Protein AF-A0A0G0WDT0-F1 (afdb_monomer)

Radius of gyration: 44.63 Å; Cα contacts (8 Å, |Δi|>4): 151; chains: 1; bounding box: 75×67×113 Å

Nearest PDB structures (foldseek):
  2muy-assembly1_A  TM=7.601E-01  e=9.357E-05  Escherichia coli
  7vhp-assembly1_t  TM=7.859E-01  e=3.877E-04  Escherichia coli
  7wi3-assembly1_U  TM=6.168E-01  e=5.713E-04  Escherichia coli K-12
  9cz2-assembly1_I  TM=6.913E-01  e=1.606E-03  Escherichia coli BL21
  7wi3-assembly1_r  TM=6.102E-01  e=4.235E-03  Escherichia coli K-12

Mean predicted aligned error: 20.45 Å

Solvent-accessible surface area (backbone atoms only — not comparable to full-atom values): 16622 Å² total; per-residue (Å²): 136,86,90,81,85,83,83,77,83,83,76,82,85,75,76,81,73,79,76,76,71,76,59,58,67,60,56,50,52,50,52,51,51,51,50,51,49,54,51,52,51,48,52,66,61,60,73,68,63,78,86,60,55,76,46,59,54,72,59,50,26,49,40,36,57,72,60,48,36,47,34,39,39,36,35,76,50,42,32,43,36,32,31,73,85,71,49,64,38,32,32,56,59,65,87,94,59,55,66,70,57,56,33,42,75,68,67,35,50,75,70,40,54,71,68,31,48,76,45,81,45,78,73,72,45,73,65,56,53,46,71,67,44,43,74,67,47,51,59,54,53,48,51,53,51,48,52,52,53,46,56,67,58,36,77,79,54,54,70,57,72,69,41,75,82,56,84,84,75,81,83,78,60,92,81,47,76,89,79,67,73,54,82,84,36,43,83,75,64,67,67,64,51,55,59,50,46,55,55,50,50,40,73,74,44,49,65,71,43,48,77,74,66,53,79,84,80,93,76,83,88,81,84,67,61,96,84,56,61,80,59,77,61,62,54,75,85,77,75,82,84,72,94,73,89,79,84,84,84,85,81,83,89,82,89,85,87,83,136

Foldseek 3Di:
DDDDDDDDDDDDDDDDPDPPPPPVVVVVVVLVVVVVVVVVVVVVVVVPDPPAAEDELLVVLVCLLVLQWAEWEAAQQKIWTQGPVRRTHIYGDDHPDDSVVSSVVSPRDPVSVVNYHYHYDYNDDPVVVCVVCVVVVVVVVSVVVVVVVVVVVCVVPVVPVVCPPPPPDDDDDPPPPVPDDDPVQAPDDPPVVVVVVVLVVCVVPVPVQVVVVDDNDPDDDDDDDVVPDPPRDGHPPDDDDDDDDDDDDDDDDDDDDDD

Secondary structure (DSSP, 8-state):
-----------------------HHHHHHHHHHHHHHHHHHHHHHHTT---PPB--HHHHHHHHHTT-EEEEEEETTEEEEEETTS-EEEEEPPTT--HHHHHHHTT--HHHHHHSEEEEE-S--HHHHHHHHHHHHHHHHHHHHHHHHHHHHHTTTHHHHHGGGS-------TT-GGG---TTS--S-HHHHHHHHHHHHHHH-HHHHHTTTPPPP-------STTS-SS-PPPPPPPSS------------------

Structure (mmCIF, N/CA/C/O backbone):
data_AF-A0A0G0WDT0-F1
#
_entry.id   AF-A0A0G0WDT0-F1
#
loop_
_atom_site.group_PDB
_atom_site.id
_atom_site.type_symbol
_atom_site.label_atom_id
_atom_site.label_alt_id
_atom_site.label_comp_id
_atom_site.label_asym_id
_atom_site.label_entity_id
_atom_site.label_seq_id
_atom_site.pdbx_PDB_ins_code
_atom_site.Cartn_x
_atom_site.Cartn_y
_atom_site.Cartn_z
_atom_site.occupancy
_atom_site.B_iso_or_equiv
_atom_site.auth_seq_id
_atom_site.auth_comp_id
_atom_site.auth_asym_id
_atom_site.auth_atom_id
_atom_site.pdbx_PDB_model_num
ATOM 1 N N . MET A 1 1 ? -17.572 51.283 -56.031 1.00 40.78 1 MET A N 1
ATOM 2 C CA . MET A 1 1 ? -16.536 50.288 -56.390 1.00 40.78 1 MET A CA 1
ATOM 3 C C . MET A 1 1 ? -15.678 50.087 -55.148 1.00 40.78 1 MET A C 1
ATOM 5 O O . MET A 1 1 ? -15.081 51.050 -54.691 1.00 40.78 1 MET A O 1
ATOM 9 N N . ASN A 1 2 ? -15.781 48.925 -54.499 1.00 32.00 2 ASN A N 1
ATOM 10 C CA . ASN A 1 2 ? -15.264 48.694 -53.143 1.00 32.00 2 ASN A CA 1
ATOM 11 C C . ASN A 1 2 ? -13.751 48.421 -53.134 1.00 32.00 2 ASN A C 1
ATOM 13 O O . ASN A 1 2 ? -13.258 47.650 -53.955 1.00 32.00 2 ASN A O 1
ATOM 17 N N . LEU A 1 3 ? -13.048 49.043 -52.181 1.00 45.16 3 LEU A N 1
ATOM 18 C CA . LEU A 1 3 ? -11.637 48.818 -51.874 1.00 45.16 3 LEU A CA 1
ATOM 19 C C . LEU A 1 3 ? -11.443 47.438 -51.229 1.00 45.16 3 LEU A C 1
ATOM 21 O O . LEU A 1 3 ? -12.076 47.136 -50.224 1.00 45.16 3 LEU A O 1
ATOM 25 N N . ASN A 1 4 ? -10.509 46.644 -51.753 1.00 36.38 4 ASN A N 1
ATOM 26 C CA . ASN A 1 4 ? -9.948 45.482 -51.064 1.00 36.38 4 ASN A CA 1
ATOM 27 C C . ASN A 1 4 ? -8.487 45.290 -51.495 1.00 36.38 4 ASN A C 1
ATOM 29 O O . ASN A 1 4 ? -8.195 44.592 -52.462 1.00 36.38 4 ASN A O 1
ATOM 33 N N . PHE A 1 5 ? -7.558 45.903 -50.759 1.00 49.84 5 PHE A N 1
ATOM 34 C CA . PHE A 1 5 ? -6.149 45.507 -50.758 1.00 49.84 5 PHE A CA 1
ATOM 35 C C . PHE A 1 5 ? -5.841 44.852 -49.411 1.00 49.84 5 PHE A C 1
ATOM 37 O O . PHE A 1 5 ? -5.569 45.509 -48.408 1.00 49.84 5 PHE A O 1
ATOM 44 N N . LEU A 1 6 ? -5.924 43.522 -49.395 1.00 50.75 6 LEU A N 1
ATOM 45 C CA . LEU A 1 6 ? -5.514 42.684 -48.276 1.00 50.75 6 LEU A CA 1
ATOM 46 C C . LEU A 1 6 ? -3.984 42.594 -48.230 1.00 50.75 6 LEU A C 1
ATOM 48 O O . LEU A 1 6 ? -3.343 41.829 -48.945 1.00 50.75 6 LEU A O 1
ATOM 52 N N . ASN A 1 7 ? -3.429 43.396 -47.329 1.00 42.91 7 ASN A N 1
ATOM 53 C CA . ASN A 1 7 ? -2.113 43.275 -46.718 1.00 42.91 7 ASN A CA 1
ATOM 54 C C . ASN A 1 7 ? -1.906 41.862 -46.132 1.00 42.91 7 ASN A C 1
ATOM 56 O O . ASN A 1 7 ? -2.449 41.535 -45.077 1.00 42.91 7 ASN A O 1
ATOM 60 N N . LYS A 1 8 ? -1.098 41.025 -46.794 1.00 43.88 8 LYS A N 1
ATOM 61 C CA . LYS A 1 8 ? -0.662 39.721 -46.271 1.00 43.88 8 LYS A CA 1
ATOM 62 C C . LYS A 1 8 ? 0.819 39.787 -45.894 1.00 43.88 8 LYS A C 1
ATOM 64 O O . LYS A 1 8 ? 1.687 39.404 -46.670 1.00 43.88 8 LYS A O 1
ATOM 69 N N . LYS A 1 9 ? 1.107 40.253 -44.674 1.00 43.25 9 LYS A N 1
ATOM 70 C CA . LYS A 1 9 ? 2.404 40.022 -44.020 1.00 43.25 9 LYS A CA 1
ATOM 71 C C . LYS A 1 9 ? 2.545 38.524 -43.733 1.00 43.25 9 LYS A C 1
ATOM 73 O O . LYS A 1 9 ? 1.835 37.980 -42.892 1.00 43.25 9 LYS A O 1
ATOM 78 N N . THR A 1 10 ? 3.468 37.855 -44.413 1.00 47.97 10 THR A N 1
ATOM 79 C CA . THR A 1 10 ? 3.942 36.519 -44.036 1.00 47.97 10 THR A CA 1
ATOM 80 C C . THR A 1 10 ? 4.820 36.642 -42.791 1.00 47.97 10 THR A C 1
ATOM 82 O O . THR A 1 10 ? 5.934 37.158 -42.858 1.00 47.97 10 THR A O 1
ATOM 85 N N . SER A 1 11 ? 4.304 36.216 -41.638 1.00 44.84 11 SER A N 1
ATOM 86 C CA . SER A 1 11 ? 5.077 36.127 -40.395 1.00 44.84 11 SER A CA 1
ATOM 87 C C . SER A 1 11 ? 6.141 35.023 -40.474 1.00 44.84 11 SER A C 1
ATOM 89 O O . SER A 1 11 ? 5.872 33.966 -41.050 1.00 44.84 11 SER A O 1
ATOM 91 N N . PRO A 1 12 ? 7.324 35.213 -39.861 1.00 39.59 12 PRO A N 1
ATOM 92 C CA . PRO A 1 12 ? 8.335 34.175 -39.780 1.00 39.59 12 PRO A 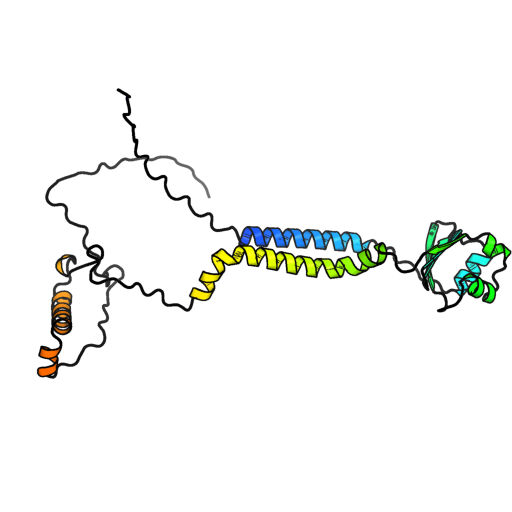CA 1
ATOM 93 C C . PRO A 1 12 ? 7.918 33.104 -38.766 1.00 39.59 12 PRO A C 1
ATOM 95 O O . PRO A 1 12 ? 7.403 33.381 -37.680 1.00 39.59 12 PRO A O 1
ATOM 98 N N . ASN A 1 13 ? 8.150 31.862 -39.174 1.00 40.22 13 ASN A N 1
ATOM 99 C CA . ASN A 1 13 ? 7.954 30.624 -38.436 1.00 40.22 13 ASN A CA 1
ATOM 100 C C . ASN A 1 13 ? 8.691 30.674 -37.082 1.00 40.22 13 ASN A C 1
ATOM 102 O O . ASN A 1 13 ? 9.917 30.575 -37.029 1.00 40.22 13 ASN A O 1
ATOM 106 N N . LYS A 1 14 ? 7.940 30.854 -35.986 1.00 40.41 14 LYS A N 1
ATOM 107 C CA . LYS A 1 14 ? 8.455 30.755 -34.614 1.00 40.41 14 LYS A CA 1
ATOM 108 C C . LYS A 1 14 ? 8.994 29.346 -34.381 1.00 40.41 14 LYS A C 1
ATOM 110 O O . LYS A 1 14 ? 8.281 28.361 -34.569 1.00 40.41 14 LYS A O 1
ATOM 115 N N . GLY A 1 15 ? 10.247 29.292 -33.931 1.00 38.28 15 GLY A N 1
ATOM 116 C CA . GLY A 1 15 ? 10.952 28.082 -33.536 1.00 38.28 15 GLY A CA 1
ATOM 117 C C . GLY A 1 15 ? 10.078 27.135 -32.717 1.00 38.28 15 GLY A C 1
ATOM 118 O O . GLY A 1 15 ? 9.380 27.533 -31.780 1.00 38.28 15 GLY A O 1
ATOM 119 N N . LYS A 1 16 ? 10.124 25.860 -33.110 1.00 40.75 16 LYS A N 1
ATOM 120 C CA . LYS A 1 16 ? 9.541 24.739 -32.379 1.00 40.75 16 LYS A CA 1
ATOM 121 C C . LYS A 1 16 ? 9.985 24.820 -30.918 1.00 40.75 16 LYS A C 1
ATOM 123 O O . LYS A 1 16 ? 11.167 24.673 -30.620 1.00 40.75 16 LYS A O 1
ATOM 128 N N . LYS A 1 17 ? 9.009 25.032 -30.029 1.00 39.12 17 LYS A N 1
ATOM 129 C CA . LYS A 1 17 ? 9.122 24.819 -28.584 1.00 39.12 17 LYS A CA 1
ATOM 130 C C . LYS A 1 17 ? 9.852 23.501 -28.334 1.00 39.12 17 LYS A C 1
ATOM 132 O O . LYS A 1 17 ? 9.407 22.458 -28.821 1.00 39.12 17 LYS A O 1
ATOM 137 N N . GLY A 1 18 ? 10.935 23.561 -27.562 1.00 41.06 18 GLY A N 1
ATOM 138 C CA . GLY A 1 18 ? 11.512 22.382 -26.936 1.00 41.06 18 GLY A CA 1
ATOM 139 C C . GLY A 1 18 ? 10.390 21.619 -26.243 1.00 41.06 18 GLY A C 1
ATOM 140 O O . GLY A 1 18 ? 9.667 22.169 -25.411 1.00 41.06 18 GLY A O 1
ATOM 141 N N . LYS A 1 19 ? 10.181 20.372 -26.666 1.00 44.59 19 LYS A N 1
ATOM 142 C CA . LYS A 1 19 ? 9.362 19.423 -25.924 1.00 44.59 19 LYS A CA 1
ATOM 143 C C . LYS A 1 19 ? 10.014 19.301 -24.552 1.00 44.59 19 LYS A C 1
ATOM 145 O O . LYS A 1 19 ? 11.074 18.691 -24.449 1.00 44.59 19 LYS A O 1
ATOM 150 N N . ASN A 1 20 ? 9.381 19.866 -23.526 1.00 46.81 20 ASN A N 1
ATOM 151 C CA . ASN A 1 20 ? 9.583 19.406 -22.160 1.00 46.81 20 ASN A CA 1
ATOM 152 C C . ASN A 1 20 ? 9.315 17.899 -22.186 1.00 46.81 20 ASN A C 1
ATOM 154 O O . ASN A 1 20 ? 8.164 17.476 -22.318 1.00 46.81 20 ASN A O 1
ATOM 158 N N . GLY A 1 21 ? 10.383 17.098 -22.163 1.00 48.41 21 GLY A N 1
ATOM 159 C CA . GLY A 1 21 ? 10.275 15.682 -21.857 1.00 48.41 21 GLY A CA 1
ATOM 160 C C . GLY A 1 21 ? 9.526 15.600 -20.540 1.00 48.41 21 GLY A C 1
ATOM 161 O O . GLY A 1 21 ? 9.911 16.259 -19.578 1.00 48.41 21 GLY A O 1
ATOM 162 N N . SER A 1 22 ? 8.385 14.915 -20.527 1.00 58.78 22 SER A N 1
ATOM 163 C CA . SER A 1 22 ? 7.579 14.795 -19.318 1.00 58.78 22 SER A CA 1
ATOM 164 C C . SER A 1 22 ? 8.484 14.315 -18.189 1.00 58.78 22 SER A C 1
ATOM 166 O O . SER A 1 22 ? 9.112 13.266 -18.342 1.00 58.78 22 SER A O 1
ATOM 168 N N . ASN A 1 23 ? 8.555 15.089 -17.102 1.00 62.12 23 ASN A N 1
ATOM 169 C CA . ASN A 1 23 ? 9.340 14.822 -15.896 1.00 62.12 23 ASN A CA 1
ATOM 170 C C . ASN A 1 23 ? 8.781 13.596 -15.157 1.00 62.12 23 ASN A C 1
ATOM 172 O O . ASN A 1 23 ? 8.296 13.700 -14.035 1.00 62.12 23 ASN A O 1
ATOM 176 N N . LEU A 1 24 ? 8.794 12.434 -15.811 1.00 62.72 24 LEU A N 1
ATOM 177 C CA . LEU A 1 24 ? 8.231 11.184 -15.321 1.00 62.72 24 LEU A CA 1
ATOM 178 C C . LEU A 1 24 ? 8.884 10.810 -13.985 1.00 62.72 24 LEU A C 1
ATOM 180 O O . LEU A 1 24 ? 8.179 10.446 -13.053 1.00 62.72 24 LEU A O 1
ATOM 184 N N . SER A 1 25 ? 10.200 11.010 -13.852 1.00 66.69 25 SER A N 1
ATOM 185 C CA . SER A 1 25 ? 10.919 10.818 -12.587 1.00 66.69 25 SER A CA 1
ATOM 186 C C . SER A 1 25 ? 10.464 11.785 -11.490 1.00 66.69 25 SER A C 1
ATOM 188 O O . SER A 1 25 ? 10.289 11.362 -10.353 1.00 66.69 25 SER A O 1
ATOM 190 N N . GLY A 1 26 ? 10.201 13.054 -11.821 1.00 74.69 26 GLY A N 1
ATOM 191 C CA . GLY A 1 26 ? 9.688 14.048 -10.871 1.00 74.69 26 GLY A CA 1
ATOM 192 C C . GLY A 1 26 ? 8.271 13.729 -10.387 1.00 74.69 26 GLY A C 1
ATOM 193 O O . GLY A 1 26 ? 7.979 13.840 -9.199 1.00 74.69 26 GLY A O 1
ATOM 194 N N . SER A 1 27 ? 7.399 13.259 -11.283 1.00 74.94 27 SER A N 1
ATOM 195 C CA . SER A 1 27 ? 6.041 12.824 -10.932 1.00 74.94 27 SER A CA 1
ATOM 196 C C . SER A 1 27 ? 6.029 11.522 -10.117 1.00 74.94 27 SER A C 1
ATOM 198 O O . SER A 1 27 ? 5.232 11.386 -9.189 1.00 74.94 27 SER A O 1
ATOM 200 N N . ILE A 1 28 ? 6.932 10.580 -10.411 1.00 82.38 28 ILE A N 1
ATOM 201 C CA . ILE A 1 28 ? 7.087 9.335 -9.639 1.00 82.38 28 ILE A CA 1
ATOM 202 C C . ILE A 1 28 ? 7.633 9.630 -8.237 1.00 82.38 28 ILE A C 1
ATOM 204 O O . ILE A 1 28 ? 7.090 9.138 -7.251 1.00 82.38 28 ILE A O 1
ATOM 208 N N . ALA A 1 29 ? 8.656 10.479 -8.123 1.00 85.25 29 ALA A N 1
ATOM 209 C CA . ALA A 1 29 ? 9.209 10.868 -6.828 1.00 85.25 29 ALA A CA 1
ATOM 210 C C . ALA A 1 29 ? 8.163 11.582 -5.955 1.00 85.25 29 ALA A C 1
ATOM 212 O O . ALA A 1 29 ? 8.022 11.264 -4.777 1.00 85.25 29 ALA A O 1
ATOM 213 N N . GLY A 1 30 ? 7.372 12.488 -6.542 1.00 86.25 30 GLY A N 1
ATOM 214 C CA . GLY A 1 30 ? 6.297 13.177 -5.824 1.00 86.25 30 GLY A CA 1
ATOM 215 C C . GLY A 1 30 ? 5.197 12.233 -5.332 1.00 86.25 30 GLY A C 1
ATOM 216 O O . GLY A 1 30 ? 4.767 12.332 -4.185 1.00 86.25 30 GLY A O 1
ATOM 217 N N . THR A 1 31 ? 4.768 11.279 -6.163 1.00 83.62 31 THR A N 1
ATOM 218 C CA . THR A 1 31 ? 3.735 10.299 -5.774 1.00 83.62 31 THR A CA 1
ATOM 219 C C . THR A 1 31 ? 4.215 9.335 -4.689 1.00 83.62 31 THR A C 1
ATOM 221 O O . THR A 1 31 ? 3.463 9.059 -3.755 1.00 83.62 31 THR A O 1
ATOM 224 N N . MET A 1 32 ? 5.473 8.889 -4.748 1.00 88.81 32 MET A N 1
ATOM 225 C CA . MET A 1 32 ? 6.092 8.087 -3.684 1.00 88.81 32 MET A CA 1
ATOM 226 C C . MET A 1 32 ? 6.187 8.860 -2.365 1.00 88.81 32 MET A C 1
ATOM 228 O O . MET A 1 32 ? 5.870 8.316 -1.310 1.00 88.81 32 MET A O 1
ATOM 232 N N . PHE A 1 33 ? 6.559 10.141 -2.417 1.00 92.56 33 PHE A N 1
ATOM 233 C CA . PHE A 1 33 ? 6.652 10.982 -1.224 1.00 92.56 33 PHE A CA 1
ATOM 234 C C . PHE A 1 33 ? 5.286 11.198 -0.557 1.00 92.56 33 PHE A C 1
ATOM 236 O O . PHE A 1 33 ? 5.166 11.103 0.662 1.00 92.56 33 PHE A O 1
ATOM 243 N N . ILE A 1 34 ? 4.236 11.416 -1.354 1.00 90.19 34 ILE A N 1
ATOM 244 C CA . ILE A 1 34 ? 2.854 11.537 -0.866 1.00 90.19 34 ILE A CA 1
ATOM 245 C C . ILE A 1 34 ? 2.385 10.234 -0.211 1.00 90.19 34 ILE A C 1
ATOM 247 O O . ILE A 1 34 ? 1.803 10.268 0.871 1.00 90.19 34 ILE A O 1
ATOM 251 N N . PHE A 1 35 ? 2.670 9.085 -0.826 1.00 90.12 35 PHE A N 1
ATOM 252 C CA . PHE A 1 35 ? 2.333 7.782 -0.252 1.00 90.12 35 PHE A CA 1
ATOM 253 C C . PHE A 1 35 ? 3.062 7.530 1.076 1.00 90.12 35 PHE A C 1
ATOM 255 O O . PHE A 1 35 ? 2.450 7.075 2.045 1.00 90.12 35 PHE A O 1
ATOM 262 N N . MET A 1 36 ? 4.349 7.886 1.147 1.00 94.38 36 MET A N 1
ATOM 263 C CA . MET A 1 36 ? 5.146 7.795 2.371 1.00 94.38 36 MET A CA 1
ATOM 264 C C . MET A 1 36 ? 4.569 8.677 3.485 1.00 94.38 36 MET A C 1
ATOM 266 O O . MET A 1 36 ? 4.454 8.223 4.619 1.00 94.38 36 MET A O 1
ATOM 270 N N . LEU A 1 37 ? 4.138 9.901 3.159 1.00 94.25 37 LEU A N 1
ATOM 271 C CA . LEU A 1 37 ? 3.489 10.814 4.104 1.00 94.25 37 LEU A CA 1
ATOM 272 C C . LEU A 1 37 ? 2.165 10.258 4.634 1.00 94.25 37 LEU A C 1
ATOM 274 O O . LEU A 1 37 ? 1.943 10.259 5.840 1.00 94.25 37 LEU A O 1
ATOM 278 N N . ILE A 1 38 ? 1.304 9.749 3.749 1.00 89.50 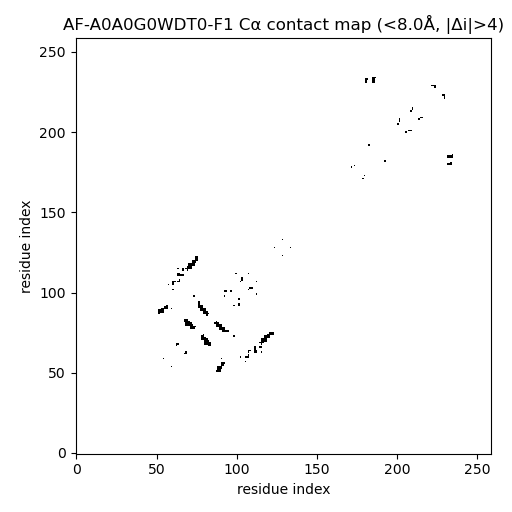38 ILE A N 1
ATOM 279 C CA . ILE A 1 38 ? 0.017 9.155 4.141 1.00 89.50 38 ILE A CA 1
ATOM 280 C C . ILE A 1 38 ? 0.242 7.938 5.043 1.00 89.50 38 ILE A C 1
ATOM 282 O O . ILE A 1 38 ? -0.439 7.789 6.053 1.00 89.50 38 ILE A O 1
ATOM 286 N N . THR A 1 39 ? 1.227 7.099 4.716 1.00 87.75 39 THR A N 1
ATOM 287 C CA . THR A 1 39 ? 1.570 5.914 5.515 1.00 87.75 39 THR A CA 1
ATOM 288 C C . THR A 1 39 ? 2.135 6.304 6.882 1.00 87.75 39 THR A C 1
ATOM 290 O O . THR A 1 39 ? 1.748 5.723 7.890 1.00 87.75 39 THR A O 1
ATOM 293 N N . ALA A 1 40 ? 3.000 7.321 6.944 1.00 90.44 40 ALA A N 1
ATOM 294 C CA . ALA A 1 40 ? 3.540 7.831 8.202 1.00 90.44 40 ALA A CA 1
ATOM 295 C C . ALA A 1 40 ? 2.445 8.433 9.098 1.00 90.44 40 ALA A C 1
ATOM 297 O O . ALA A 1 40 ? 2.425 8.169 10.297 1.00 90.44 40 ALA A O 1
ATOM 298 N N . VAL A 1 41 ? 1.501 9.184 8.519 1.00 89.06 41 VAL A N 1
ATOM 299 C CA . VAL A 1 41 ? 0.331 9.701 9.247 1.00 89.06 41 VAL A CA 1
ATOM 300 C C . VAL A 1 41 ? -0.559 8.554 9.724 1.00 89.06 41 VAL A C 1
ATOM 302 O O . VAL A 1 41 ? -1.011 8.577 10.864 1.00 89.06 41 VAL A O 1
ATOM 305 N N . TYR A 1 42 ? -0.781 7.533 8.894 1.00 85.12 42 TYR A N 1
ATOM 306 C CA . TYR A 1 42 ? -1.554 6.357 9.289 1.00 85.12 42 TYR A CA 1
ATOM 307 C C . TYR A 1 42 ? -0.918 5.635 10.483 1.00 85.12 42 TYR A C 1
ATOM 309 O O . TYR A 1 42 ? -1.616 5.361 11.454 1.00 85.12 42 TYR A O 1
ATOM 317 N N . LEU A 1 43 ? 0.397 5.392 10.454 1.00 85.56 43 LEU A N 1
ATOM 318 C CA . LEU A 1 43 ? 1.122 4.781 11.574 1.00 85.56 43 LEU A CA 1
ATOM 319 C C . LEU A 1 43 ? 1.033 5.646 12.838 1.00 85.56 43 LEU A C 1
ATOM 321 O O . LEU A 1 43 ? 0.686 5.143 13.902 1.00 85.56 43 LEU A O 1
ATOM 325 N N . ALA A 1 44 ? 1.238 6.959 12.703 1.00 85.56 44 ALA A N 1
ATOM 326 C CA . ALA A 1 44 ? 1.148 7.891 13.823 1.00 85.56 44 ALA A CA 1
ATOM 327 C C . ALA A 1 44 ? -0.254 7.937 14.455 1.00 85.56 44 ALA A C 1
ATOM 329 O O . ALA A 1 44 ? -0.379 8.119 15.661 1.00 85.56 44 ALA A O 1
ATOM 330 N N . VAL A 1 45 ? -1.320 7.771 13.668 1.00 80.81 45 VAL A N 1
ATOM 331 C CA . VAL A 1 45 ? -2.699 7.735 14.181 1.00 80.81 45 VAL A CA 1
ATOM 332 C C . VAL A 1 45 ? -3.060 6.349 14.731 1.00 80.81 45 VAL A C 1
ATOM 334 O O . VAL A 1 45 ? -3.776 6.263 15.726 1.00 80.81 45 VAL A O 1
ATOM 337 N N . SER A 1 46 ? -2.554 5.271 14.126 1.00 76.69 46 SER A N 1
ATOM 338 C CA . SER A 1 46 ? -2.894 3.893 14.499 1.00 76.69 46 SER A CA 1
ATOM 339 C C . SER A 1 46 ? -2.278 3.451 15.831 1.00 76.69 46 SER A C 1
ATOM 341 O O . SER A 1 46 ? -2.907 2.671 16.544 1.00 76.69 46 SER A O 1
ATOM 343 N N . ASP A 1 47 ? -1.096 3.954 16.197 1.00 66.06 47 ASP A N 1
ATOM 344 C CA . ASP A 1 47 ? -0.410 3.567 17.444 1.00 66.06 47 ASP A CA 1
ATOM 345 C C . ASP A 1 47 ? -1.033 4.179 18.717 1.00 66.06 47 ASP A C 1
ATOM 347 O O . ASP A 1 47 ? -0.679 3.798 19.830 1.00 66.06 47 ASP A O 1
ATOM 351 N N . ASN A 1 48 ? -1.996 5.097 18.585 1.00 61.59 48 ASN A N 1
ATOM 352 C CA . ASN A 1 48 ? -2.642 5.772 19.719 1.00 61.59 48 ASN A CA 1
ATOM 353 C C . ASN A 1 48 ? -3.897 5.054 20.254 1.00 61.59 48 ASN A C 1
ATOM 355 O O . ASN A 1 48 ? -4.653 5.636 21.035 1.00 61.59 48 ASN A O 1
ATOM 359 N N . ALA A 1 49 ? -4.159 3.805 19.858 1.00 63.16 49 ALA A N 1
ATOM 360 C CA . ALA A 1 49 ? -5.254 3.039 20.446 1.00 63.16 49 ALA A CA 1
ATOM 361 C C . ALA A 1 49 ? -4.879 2.604 21.882 1.00 63.16 49 ALA A C 1
ATOM 363 O O . ALA A 1 49 ? -3.922 1.844 22.047 1.00 63.16 49 ALA A O 1
ATOM 364 N N . PRO A 1 50 ? -5.604 3.040 22.934 1.00 61.16 50 PRO A N 1
ATOM 365 C CA . PRO A 1 50 ? -5.303 2.626 24.298 1.00 61.16 50 PRO A CA 1
ATOM 366 C C . PRO A 1 50 ? -5.440 1.107 24.415 1.00 61.16 50 PRO A C 1
ATOM 368 O O . PRO A 1 50 ? -6.455 0.526 24.013 1.00 61.16 50 PRO A O 1
ATOM 371 N N . VAL A 1 51 ? -4.411 0.466 24.970 1.00 60.47 51 VAL A N 1
ATOM 372 C CA . VAL A 1 51 ? -4.413 -0.969 25.266 1.00 60.47 51 VAL A CA 1
ATOM 373 C C . VAL A 1 51 ? -5.435 -1.207 26.376 1.00 60.47 51 VAL A C 1
ATOM 375 O O . VAL A 1 51 ? -5.150 -1.062 27.561 1.00 60.47 51 VAL A O 1
ATOM 378 N N . MET A 1 52 ? -6.673 -1.491 25.980 1.00 68.75 52 MET A N 1
ATOM 379 C CA . MET A 1 52 ? -7.766 -1.748 26.911 1.00 68.75 52 MET A CA 1
ATOM 380 C C . MET A 1 52 ? -7.578 -3.123 27.547 1.00 68.75 52 MET A C 1
ATOM 382 O O . MET A 1 52 ? -7.599 -4.139 26.854 1.00 68.75 52 MET A O 1
ATOM 386 N N . SER A 1 53 ? -7.415 -3.132 28.868 1.00 74.75 53 SER A N 1
ATOM 387 C CA . SER A 1 53 ? -7.389 -4.341 29.690 1.00 74.75 53 SER A CA 1
ATOM 388 C C . SER A 1 53 ? -8.719 -5.098 29.570 1.00 74.75 53 SER A C 1
ATOM 390 O O . SER A 1 53 ? -9.795 -4.503 29.715 1.00 74.75 53 SER A O 1
ATOM 392 N N . GLU A 1 54 ? -8.637 -6.397 29.270 1.00 83.44 54 GLU A N 1
ATOM 393 C CA . GLU A 1 54 ? -9.786 -7.300 29.221 1.00 83.44 54 GLU A CA 1
ATOM 394 C C . GLU A 1 54 ? -10.003 -7.930 30.601 1.00 83.44 54 GLU A C 1
ATOM 396 O O . GLU A 1 54 ? -9.122 -8.605 31.134 1.00 83.44 54 GLU A O 1
ATOM 401 N N . ILE A 1 55 ? -11.177 -7.695 31.187 1.00 87.69 55 ILE A N 1
ATOM 402 C CA . ILE A 1 55 ? -11.583 -8.264 32.475 1.00 87.69 55 ILE A CA 1
ATOM 403 C C . ILE A 1 55 ? -12.622 -9.375 32.272 1.00 87.69 55 ILE A C 1
ATOM 405 O O . ILE A 1 55 ? -13.515 -9.244 31.424 1.00 87.69 55 ILE A O 1
ATOM 409 N N . PRO A 1 56 ? -12.564 -10.467 33.054 1.00 88.62 56 PRO A N 1
ATOM 410 C CA . PRO A 1 56 ? -13.553 -11.532 32.966 1.00 88.62 56 PRO A CA 1
ATOM 411 C C . PRO A 1 56 ? -14.927 -11.052 33.452 1.00 88.62 56 PRO A C 1
ATOM 413 O O . PRO A 1 56 ? -15.043 -10.209 34.345 1.00 88.62 56 PRO A O 1
ATOM 416 N N . ILE A 1 57 ? -15.987 -11.637 32.890 1.00 86.56 57 ILE A N 1
ATOM 417 C CA . ILE A 1 57 ? -17.381 -11.265 33.180 1.00 86.56 57 ILE A CA 1
ATOM 418 C C . ILE A 1 57 ? -17.739 -11.393 34.673 1.00 86.56 57 ILE A C 1
ATOM 420 O O . ILE A 1 57 ? -18.551 -10.630 35.192 1.00 86.56 57 ILE A O 1
ATOM 424 N N . SER A 1 58 ? -17.089 -12.316 35.386 1.00 86.81 58 SER A N 1
ATOM 425 C CA . SER A 1 58 ? -17.254 -12.518 36.827 1.00 86.81 58 SER A CA 1
ATOM 426 C C . SER A 1 58 ? -16.755 -11.337 37.655 1.00 86.81 58 SER A C 1
ATOM 428 O O . SER A 1 58 ? -17.353 -11.003 38.675 1.00 86.81 58 SER A O 1
ATOM 430 N N . ASP A 1 59 ? -15.665 -10.697 37.232 1.00 87.50 59 ASP A N 1
ATOM 431 C CA . ASP A 1 59 ? -15.115 -9.539 37.938 1.00 87.50 59 ASP A CA 1
ATOM 432 C C . ASP A 1 59 ? -15.890 -8.274 37.585 1.00 87.50 59 ASP A C 1
ATOM 434 O O . ASP A 1 59 ? -16.135 -7.444 38.459 1.00 87.50 59 ASP A O 1
ATOM 438 N N . LEU A 1 60 ? -16.406 -8.190 36.354 1.00 86.25 60 LEU A N 1
ATOM 439 C CA . LEU A 1 60 ? -17.391 -7.173 36.008 1.00 86.25 60 LEU A CA 1
ATOM 440 C C . LEU A 1 60 ? -18.638 -7.281 36.898 1.00 86.25 60 LEU A C 1
ATOM 442 O O . LEU A 1 60 ? -19.085 -6.272 37.436 1.00 86.25 60 LEU A O 1
ATOM 446 N N . ALA A 1 61 ? -19.177 -8.487 37.103 1.00 85.44 61 ALA A N 1
ATOM 447 C CA . ALA A 1 61 ? -20.340 -8.692 37.966 1.00 85.44 61 ALA A CA 1
ATOM 448 C C . ALA A 1 61 ? -20.094 -8.192 39.402 1.00 85.44 61 ALA A C 1
ATOM 450 O O . ALA A 1 61 ? -20.957 -7.526 39.979 1.00 85.44 61 ALA A O 1
ATOM 451 N N . LYS A 1 62 ? -18.890 -8.418 39.947 1.00 87.19 62 LYS A N 1
ATOM 452 C CA . LYS A 1 62 ? -18.486 -7.867 41.251 1.00 87.19 62 LYS A CA 1
ATOM 453 C C . LYS A 1 62 ? -18.451 -6.341 41.222 1.00 87.19 62 LYS A C 1
ATOM 455 O O . LYS A 1 62 ? -19.102 -5.720 42.056 1.00 87.19 62 LYS A O 1
ATOM 460 N N . SER A 1 63 ? -17.773 -5.726 40.254 1.00 84.88 63 SER A N 1
ATOM 461 C CA . SER A 1 63 ? -17.703 -4.260 40.147 1.00 84.88 63 SER A CA 1
ATOM 462 C C . SER A 1 63 ? -19.073 -3.599 39.954 1.00 84.88 63 SER A C 1
ATOM 464 O O . SER A 1 63 ? -19.314 -2.521 40.494 1.00 84.88 63 SER A O 1
ATOM 466 N N . VAL A 1 64 ? -20.000 -4.251 39.244 1.00 86.50 64 VAL A N 1
ATOM 467 C CA . VAL A 1 64 ? -21.391 -3.782 39.113 1.00 86.50 64 VAL A CA 1
ATOM 468 C C . VAL A 1 64 ? -22.123 -3.888 40.449 1.00 86.50 64 VAL A C 1
ATOM 470 O O . VAL A 1 64 ? -22.792 -2.941 40.852 1.00 86.50 64 VAL A O 1
ATOM 473 N N . SER A 1 65 ? -21.959 -4.996 41.181 1.00 83.88 65 SER A N 1
ATOM 474 C CA . SER A 1 65 ? -22.568 -5.159 42.510 1.00 83.88 65 SER A CA 1
ATOM 475 C C . SER A 1 65 ? -22.040 -4.153 43.542 1.00 83.88 65 SER A C 1
ATOM 477 O O . SER A 1 65 ? -22.802 -3.685 44.385 1.00 83.88 65 SER A O 1
ATOM 479 N N . MET A 1 66 ? -20.764 -3.765 43.429 1.00 83.19 66 MET A N 1
ATOM 480 C CA . MET A 1 66 ? -20.123 -2.733 44.254 1.00 83.19 66 MET A CA 1
ATOM 481 C C . MET A 1 66 ? -20.494 -1.305 43.818 1.00 83.19 66 MET A C 1
ATOM 483 O O . MET A 1 66 ? -20.183 -0.345 44.518 1.00 83.19 66 MET A O 1
ATOM 487 N N . GLY A 1 67 ? -21.187 -1.146 42.685 1.00 82.62 67 GLY A N 1
ATOM 488 C CA . GLY A 1 67 ? -21.615 0.151 42.163 1.00 82.62 67 GLY A CA 1
ATOM 489 C C . GLY A 1 67 ? -20.493 0.980 41.536 1.00 82.62 67 GLY A C 1
ATOM 490 O O . GLY A 1 67 ? -20.688 2.165 41.296 1.00 82.62 67 GLY A O 1
ATOM 491 N N . GLU A 1 68 ? -19.335 0.390 41.239 1.00 85.44 68 GLU A N 1
ATOM 492 C CA . GLU A 1 68 ? -18.168 1.086 40.667 1.00 85.44 68 GLU A CA 1
ATOM 493 C C . GLU A 1 68 ? -18.329 1.402 39.171 1.00 85.44 68 GLU A C 1
ATOM 495 O O . GLU A 1 68 ? -17.533 2.141 38.587 1.00 85.44 68 GLU A O 1
ATOM 500 N N . VAL A 1 69 ? -19.361 0.840 38.539 1.00 86.12 69 VAL A N 1
ATOM 501 C CA . VAL A 1 69 ? -19.612 0.946 37.102 1.00 86.12 69 VAL A CA 1
ATOM 502 C C . VAL A 1 69 ? -20.648 2.026 36.813 1.00 86.12 69 VAL A C 1
ATOM 504 O O . VAL A 1 69 ? -21.790 1.950 37.267 1.00 86.12 69 VAL A O 1
ATOM 507 N N . LYS A 1 70 ? -20.248 3.010 36.004 1.00 86.56 70 LYS A N 1
ATOM 508 C CA . LYS A 1 70 ? -21.087 4.130 35.562 1.00 86.56 70 LYS A CA 1
ATOM 509 C C . LYS A 1 70 ? -21.932 3.735 34.353 1.00 86.56 70 LYS A C 1
ATOM 511 O O . LYS A 1 70 ? -23.142 3.943 34.349 1.00 86.56 70 LYS A O 1
ATOM 516 N N . LYS A 1 71 ? -21.295 3.140 33.340 1.00 85.31 71 LYS A N 1
ATOM 517 C CA . LYS A 1 71 ? -21.937 2.812 32.065 1.00 85.31 71 LYS A CA 1
ATOM 518 C C . LYS A 1 71 ? -21.390 1.521 31.474 1.00 85.31 71 LYS A C 1
ATOM 520 O O . LYS A 1 71 ? -20.180 1.302 31.482 1.00 85.31 71 LYS A O 1
ATOM 525 N N . ILE A 1 72 ? -22.280 0.691 30.936 1.00 87.00 72 ILE A N 1
ATOM 526 C CA . ILE A 1 72 ? -21.919 -0.499 30.164 1.00 87.00 72 ILE A CA 1
ATOM 527 C C . ILE A 1 72 ? -22.488 -0.346 28.761 1.00 87.00 72 ILE A C 1
ATOM 529 O O . ILE A 1 72 ? -23.700 -0.255 28.574 1.00 87.00 72 ILE A O 1
ATOM 533 N N . LEU A 1 73 ? -21.597 -0.329 27.778 1.00 86.88 73 LEU A N 1
ATOM 534 C CA . LEU A 1 73 ? -21.940 -0.266 26.370 1.00 86.88 73 LEU A CA 1
ATOM 535 C C . LEU A 1 73 ? -21.815 -1.672 25.777 1.00 86.88 73 LEU A C 1
ATOM 537 O O . LEU A 1 73 ? -20.743 -2.279 25.808 1.00 86.88 73 LEU A O 1
ATOM 541 N N . VAL A 1 74 ? -22.937 -2.207 25.302 1.00 85.50 74 VAL A N 1
ATOM 542 C CA . VAL A 1 74 ? -23.047 -3.565 24.759 1.00 85.50 74 VAL A CA 1
ATOM 543 C C . VAL A 1 74 ? -23.010 -3.491 23.238 1.00 85.50 74 VAL A C 1
ATOM 545 O O . VAL A 1 74 ? -23.965 -3.005 22.643 1.00 85.50 74 VAL A O 1
ATOM 548 N N . GLU A 1 75 ? -21.934 -3.989 22.627 1.00 83.25 75 GLU A N 1
ATOM 549 C CA . GLU A 1 75 ? -21.749 -4.108 21.173 1.00 83.25 75 GLU A CA 1
ATOM 550 C C . GLU A 1 75 ? -21.700 -5.594 20.808 1.00 83.25 75 GLU A C 1
ATOM 552 O O . GLU A 1 75 ? -20.636 -6.215 20.823 1.00 83.25 75 GLU A O 1
ATOM 557 N N . GLY A 1 76 ? -22.875 -6.181 20.561 1.00 81.19 76 GLY A N 1
ATOM 558 C CA . GLY A 1 76 ? -23.032 -7.619 20.322 1.00 81.19 76 GLY A CA 1
ATOM 559 C C . GLY A 1 76 ? -22.468 -8.471 21.457 1.00 81.19 76 GLY A C 1
ATOM 560 O O . GLY A 1 76 ? -23.105 -8.544 22.506 1.00 81.19 76 GLY A O 1
ATOM 561 N N . GLU A 1 77 ? -21.314 -9.125 21.276 1.00 84.44 77 GLU A N 1
ATOM 562 C CA . GLU A 1 77 ? -20.645 -9.918 22.333 1.00 84.44 77 GLU A CA 1
ATOM 563 C C . GLU A 1 77 ? -19.664 -9.114 23.199 1.00 84.44 77 GLU A C 1
ATOM 565 O O . GLU A 1 77 ? -19.298 -9.551 24.298 1.00 84.44 77 GLU A O 1
ATOM 570 N N . LYS A 1 78 ? -19.218 -7.954 22.711 1.00 85.06 78 LYS A N 1
ATOM 571 C CA . LYS A 1 78 ? -18.221 -7.113 23.377 1.00 85.06 78 LYS A CA 1
ATOM 572 C C . LYS A 1 78 ? -18.903 -6.128 24.315 1.00 85.06 78 LYS A C 1
ATOM 574 O O . LYS A 1 78 ? -19.902 -5.497 23.981 1.00 85.06 78 LYS A O 1
ATOM 579 N N . LEU A 1 79 ? -18.329 -5.985 25.499 1.00 84.69 79 LEU A N 1
ATOM 580 C CA . LEU A 1 79 ? -18.766 -5.053 26.525 1.00 84.69 79 LEU A CA 1
ATOM 581 C C . LEU A 1 79 ? -17.672 -4.015 26.726 1.00 84.69 79 LEU A C 1
ATOM 583 O O . LEU A 1 79 ? -16.533 -4.369 27.033 1.00 84.69 79 LEU A O 1
ATOM 587 N N . THR A 1 80 ? -18.022 -2.743 26.586 1.00 87.12 80 THR A N 1
ATOM 588 C CA . THR A 1 80 ? -17.152 -1.629 26.962 1.00 87.12 80 THR A CA 1
ATOM 589 C C . THR A 1 80 ? -17.685 -1.034 28.253 1.00 87.12 80 THR A C 1
ATOM 591 O O . THR A 1 80 ? -18.829 -0.586 28.316 1.00 87.12 80 THR A O 1
ATOM 594 N N . ILE A 1 81 ? -16.872 -1.073 29.302 1.00 88.25 81 ILE A N 1
ATOM 595 C CA . ILE A 1 81 ? -17.259 -0.683 30.655 1.00 88.25 81 ILE A CA 1
ATOM 596 C C . ILE A 1 81 ? -16.556 0.615 31.000 1.00 88.25 81 ILE A C 1
ATOM 598 O O . ILE A 1 81 ? -15.330 0.681 30.950 1.00 88.25 81 ILE A O 1
ATOM 602 N N . THR A 1 82 ? -17.334 1.625 31.371 1.00 87.94 82 THR A N 1
ATOM 603 C CA . THR A 1 82 ? -16.834 2.885 31.915 1.00 87.94 82 THR A CA 1
ATOM 604 C C . THR A 1 82 ? -17.080 2.894 33.416 1.00 87.94 82 THR A C 1
ATOM 606 O O . THR A 1 82 ? -18.227 2.859 33.878 1.00 87.94 82 THR A O 1
ATOM 609 N N . TYR A 1 83 ? -15.995 2.919 34.180 1.00 85.75 83 TYR A N 1
ATOM 610 C CA . TYR A 1 83 ? -16.017 3.005 35.636 1.00 85.75 83 TYR A CA 1
ATOM 611 C C . TYR A 1 83 ? -16.263 4.445 36.105 1.00 85.75 83 TYR A C 1
ATOM 613 O O . TYR A 1 83 ? -16.183 5.396 35.326 1.00 85.75 83 TYR A O 1
ATOM 621 N N . GLN A 1 84 ? -16.575 4.629 37.389 1.00 84.75 84 GLN A N 1
ATOM 622 C CA . GLN A 1 84 ? -16.765 5.969 37.965 1.00 84.75 84 GLN A CA 1
ATOM 623 C C . GLN A 1 84 ? -15.507 6.856 37.899 1.00 84.75 84 GLN A C 1
ATOM 625 O O . GLN A 1 84 ? -15.630 8.075 37.904 1.00 84.75 84 GLN A O 1
ATOM 630 N N . ASN A 1 85 ? -14.316 6.258 37.810 1.00 85.38 85 ASN A N 1
ATOM 631 C CA . ASN A 1 85 ? -13.025 6.939 37.640 1.00 85.38 85 ASN A CA 1
ATOM 632 C C . ASN A 1 85 ? -12.693 7.273 36.165 1.00 85.38 85 ASN A C 1
ATOM 634 O O . ASN A 1 85 ? -11.543 7.579 35.864 1.00 85.38 85 ASN A O 1
ATOM 638 N N . ASP A 1 86 ? -13.670 7.161 35.257 1.00 79.75 86 ASP A N 1
ATOM 639 C CA . ASP A 1 86 ? -13.531 7.295 33.797 1.00 79.75 86 ASP A CA 1
ATOM 640 C C . ASP A 1 86 ? -12.546 6.293 33.147 1.00 79.75 86 ASP A C 1
ATOM 642 O O . ASP A 1 86 ? -12.193 6.419 31.973 1.00 79.75 86 ASP A O 1
ATOM 646 N N . GLU A 1 87 ? -12.146 5.238 33.867 1.00 84.56 87 GLU A N 1
ATOM 647 C CA . GLU A 1 87 ? -11.376 4.130 33.306 1.00 84.56 87 GLU A CA 1
ATOM 648 C C . GLU A 1 87 ? -12.265 3.279 32.389 1.00 84.56 87 GLU A C 1
ATOM 650 O O . GLU A 1 87 ? -13.401 2.930 32.734 1.00 84.56 87 GLU A O 1
ATOM 655 N N . ILE A 1 88 ? -11.739 2.930 31.212 1.00 85.06 88 ILE A N 1
ATOM 656 C CA . ILE A 1 88 ? -12.441 2.119 30.215 1.00 85.06 88 ILE A CA 1
ATOM 657 C C . ILE A 1 88 ? -11.810 0.728 30.165 1.00 85.06 88 ILE A C 1
ATOM 659 O O . ILE A 1 88 ? -10.633 0.585 29.832 1.00 85.06 88 ILE A O 1
ATOM 663 N N . LYS A 1 89 ? -12.605 -0.305 30.453 1.00 86.75 89 LYS A N 1
ATOM 664 C CA . LYS A 1 89 ? -12.198 -1.715 30.326 1.00 86.75 89 LYS A CA 1
ATOM 665 C C . LYS A 1 89 ? -13.083 -2.448 29.336 1.00 86.75 89 LYS A C 1
ATOM 667 O O . LYS A 1 89 ? -14.214 -2.036 29.071 1.00 86.75 89 LYS A O 1
ATOM 672 N N . LYS A 1 90 ? -12.568 -3.550 28.797 1.00 88.62 90 LYS A N 1
ATOM 673 C CA . LYS A 1 90 ? -13.324 -4.442 27.917 1.00 88.62 90 LYS A CA 1
ATOM 674 C C . LYS A 1 90 ? -13.675 -5.732 28.640 1.00 88.62 90 LYS A C 1
ATOM 676 O O . LYS A 1 90 ? -12.906 -6.218 29.459 1.00 88.62 90 LYS A O 1
ATOM 681 N N . SER A 1 91 ? -14.833 -6.292 28.331 1.00 87.75 91 SER A N 1
ATOM 682 C CA . SER A 1 91 ? -15.216 -7.639 28.743 1.00 87.75 91 SER A CA 1
ATOM 683 C C . SER A 1 91 ? -16.000 -8.312 27.623 1.00 87.75 91 SER A C 1
ATOM 685 O O . SER A 1 91 ? -16.410 -7.661 26.658 1.00 87.75 91 SER A O 1
ATOM 687 N N . LYS A 1 92 ? -16.215 -9.617 27.743 1.00 86.25 92 LYS A N 1
ATOM 688 C CA . LYS A 1 92 ? -16.958 -10.408 26.769 1.00 86.25 92 LYS A CA 1
ATOM 689 C C . LYS A 1 92 ? -18.073 -11.173 27.473 1.00 86.25 92 LYS A C 1
ATOM 691 O O . LYS A 1 92 ? -17.843 -11.758 28.531 1.00 86.25 92 LYS A O 1
ATOM 696 N N . LYS A 1 93 ? -19.275 -11.172 26.890 1.00 85.25 93 LYS A N 1
ATOM 697 C CA . LYS A 1 93 ? -20.384 -12.024 27.349 1.00 85.25 93 LYS A CA 1
ATOM 698 C C . LYS A 1 93 ? -20.499 -13.302 26.520 1.00 85.25 93 LYS A C 1
ATOM 700 O O . LYS A 1 93 ? -19.913 -13.425 25.448 1.00 85.25 93 LYS A O 1
ATOM 705 N N . GLU A 1 94 ? -21.294 -14.237 27.022 1.00 80.19 94 GLU A N 1
ATOM 706 C CA . GLU A 1 94 ? -21.638 -15.458 26.300 1.00 80.19 94 GLU A CA 1
ATOM 707 C C . GLU A 1 94 ? -22.502 -15.153 25.066 1.00 80.19 94 GLU A C 1
ATOM 709 O O . GLU A 1 94 ? -23.349 -14.252 25.067 1.00 80.19 94 GLU A O 1
ATOM 714 N N . THR A 1 95 ? -22.298 -15.931 24.005 1.00 78.88 95 THR A N 1
ATOM 715 C CA . THR A 1 95 ? -23.042 -15.814 22.751 1.00 78.88 95 THR A CA 1
ATOM 716 C C . THR A 1 95 ? -24.531 -16.078 22.983 1.00 78.88 95 THR A C 1
ATOM 718 O O . THR A 1 95 ? -24.916 -17.102 23.542 1.00 78.88 95 THR A O 1
ATOM 721 N N . GLY A 1 96 ? -25.389 -15.157 22.535 1.00 75.19 96 GLY A N 1
ATOM 722 C CA . GLY A 1 96 ? -26.847 -15.334 22.558 1.00 75.19 96 GLY A CA 1
ATOM 723 C C . GLY A 1 96 ? -27.546 -15.063 23.897 1.00 75.19 96 GLY A C 1
ATOM 724 O O . GLY A 1 96 ? -28.772 -15.133 23.944 1.00 75.19 96 GLY A O 1
ATOM 725 N N . SER A 1 97 ? -26.826 -14.704 24.968 1.00 78.50 97 SER A N 1
ATOM 726 C CA . SER A 1 97 ? -27.441 -14.314 26.245 1.00 78.50 97 SER A CA 1
ATOM 727 C C . SER A 1 97 ? -27.568 -12.791 26.392 1.00 78.50 97 SER A C 1
ATOM 729 O O . SER A 1 97 ? -26.755 -11.997 25.900 1.00 78.50 97 SER A O 1
ATOM 731 N N . ALA A 1 98 ? -28.646 -12.349 27.046 1.00 83.94 98 ALA A N 1
ATOM 732 C CA . ALA A 1 98 ? -28.813 -10.949 27.422 1.00 83.94 98 ALA A CA 1
ATOM 733 C C . ALA A 1 98 ? -27.853 -10.614 28.572 1.00 83.94 98 ALA A C 1
ATOM 735 O O . ALA A 1 98 ? -27.772 -11.368 29.539 1.00 83.94 98 ALA A O 1
ATOM 736 N N . LEU A 1 99 ? -27.169 -9.465 28.500 1.00 83.06 99 LEU A N 1
ATOM 737 C CA . LEU A 1 99 ? -26.196 -9.051 29.523 1.00 83.06 99 LEU A CA 1
ATOM 738 C C . LEU A 1 99 ? -26.821 -9.027 30.928 1.00 83.06 99 LEU A C 1
ATOM 740 O O . LEU A 1 99 ? -26.204 -9.465 31.896 1.00 83.06 99 LEU A O 1
ATOM 744 N N . SER A 1 100 ? -28.059 -8.546 31.023 1.00 83.50 100 SER A N 1
ATOM 745 C CA . SER A 1 100 ? -28.841 -8.527 32.259 1.00 83.50 100 SER A CA 1
ATOM 746 C C . SER A 1 100 ? -29.021 -9.924 32.856 1.00 83.50 100 SER A C 1
ATOM 748 O O . SER A 1 100 ? -28.899 -10.085 34.066 1.00 83.50 100 SER A O 1
ATOM 750 N N . GLN A 1 101 ? -29.249 -10.939 32.018 1.00 83.81 101 GLN A N 1
ATOM 751 C CA . GLN A 1 101 ? -29.385 -12.327 32.449 1.00 83.81 101 GLN A CA 1
ATOM 752 C C . GLN A 1 101 ? -28.045 -12.901 32.913 1.00 83.81 101 GLN A C 1
ATOM 754 O O . GLN A 1 101 ? -27.984 -13.543 33.958 1.00 83.81 101 GLN A O 1
ATOM 759 N N . THR A 1 102 ? -26.963 -12.634 32.177 1.00 84.25 102 THR A N 1
ATOM 760 C CA . THR A 1 102 ? -25.615 -13.072 32.558 1.00 84.25 102 THR A CA 1
ATOM 761 C C . THR A 1 102 ? -25.205 -12.478 33.906 1.00 84.25 102 THR A C 1
ATOM 763 O O . THR A 1 102 ? -24.804 -13.216 34.798 1.00 84.25 102 THR A O 1
ATOM 766 N N . LEU A 1 103 ? -25.372 -11.166 34.104 1.00 84.88 103 LEU A N 1
ATOM 767 C CA . LEU A 1 103 ? -25.066 -10.493 35.375 1.00 84.88 103 LEU A CA 1
ATOM 768 C C . LEU A 1 103 ? -25.929 -11.025 36.527 1.00 84.88 103 LEU A C 1
ATOM 770 O O . LEU A 1 103 ? -25.422 -11.237 37.627 1.00 84.88 103 LEU A O 1
ATOM 774 N N . PHE A 1 104 ? -27.212 -11.294 36.274 1.00 84.31 104 PHE A N 1
ATOM 775 C CA . PHE A 1 104 ? -28.098 -11.887 37.274 1.00 84.31 104 PHE A CA 1
ATOM 776 C C . PHE A 1 104 ? -27.631 -13.287 37.698 1.00 84.31 104 PHE A C 1
ATOM 778 O O . PHE A 1 104 ? -27.611 -13.590 38.889 1.00 84.31 104 PHE A O 1
ATOM 785 N N . ASN A 1 105 ? -27.175 -14.112 36.749 1.00 86.62 105 ASN A N 1
ATOM 786 C CA . ASN A 1 105 ? -26.628 -15.443 37.037 1.00 86.62 105 ASN A CA 1
ATOM 787 C C . ASN A 1 105 ? -25.354 -15.382 37.903 1.00 86.62 105 ASN A C 1
ATOM 789 O O . ASN A 1 105 ? -25.102 -16.299 38.679 1.00 86.62 105 ASN A O 1
ATOM 793 N N . TYR A 1 106 ? -24.581 -14.294 37.816 1.00 83.50 106 TYR A N 1
ATOM 794 C CA . TYR A 1 106 ? -23.422 -14.037 38.680 1.00 83.50 106 TYR A CA 1
ATOM 795 C C . TYR A 1 106 ? -23.773 -13.369 40.023 1.00 83.50 106 TYR A C 1
ATOM 797 O O . TYR A 1 106 ? -22.874 -13.015 40.783 1.00 83.50 106 TYR A O 1
ATOM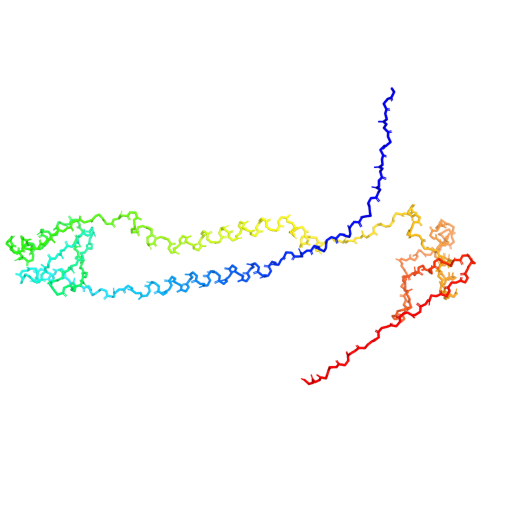 805 N N . GLY A 1 107 ? -25.061 -13.215 40.346 1.00 80.88 107 GLY A N 1
ATOM 806 C CA . GLY A 1 107 ? -25.520 -12.711 41.644 1.00 80.88 107 GLY A CA 1
ATOM 807 C C . GLY A 1 107 ? -25.707 -11.194 41.724 1.00 80.88 107 GLY A C 1
ATOM 808 O O . GLY A 1 107 ? -25.848 -10.658 42.822 1.00 80.88 107 GLY A O 1
ATOM 809 N N . VAL A 1 108 ? -25.734 -10.481 40.593 1.00 84.00 108 VAL A N 1
ATOM 810 C CA . VAL A 1 108 ? -26.008 -9.036 40.582 1.00 84.00 108 VAL A CA 1
ATOM 811 C C . VAL A 1 108 ? -27.498 -8.780 40.839 1.00 84.00 108 VAL A C 1
ATOM 813 O O . VAL A 1 108 ? -28.370 -9.299 40.140 1.00 84.00 108 VAL A O 1
ATOM 816 N N . THR A 1 109 ? -27.804 -7.954 41.842 1.00 81.62 109 THR A N 1
ATOM 817 C CA . THR A 1 109 ? -29.184 -7.607 42.211 1.00 81.62 109 THR A CA 1
ATOM 818 C C . THR A 1 109 ? -29.810 -6.617 41.221 1.00 81.62 109 THR A C 1
ATOM 820 O O . THR A 1 109 ? -29.127 -5.807 40.590 1.00 81.62 109 THR A O 1
ATOM 823 N N . LYS A 1 110 ? -31.147 -6.636 41.106 1.00 75.81 110 LYS A N 1
ATOM 824 C CA . LYS A 1 110 ? -31.904 -5.716 40.229 1.00 75.81 110 LYS A CA 1
ATOM 825 C C . LYS A 1 110 ? -31.664 -4.236 40.563 1.00 75.81 110 LYS A C 1
ATOM 827 O O . LYS A 1 110 ? -31.727 -3.392 39.679 1.00 75.81 110 LYS A O 1
ATOM 832 N N . GLU A 1 111 ? -31.358 -3.937 41.821 1.00 74.94 111 GLU A N 1
ATOM 833 C CA . GLU A 1 111 ? -31.068 -2.588 42.318 1.00 74.94 111 GLU A CA 1
ATOM 834 C C . GLU A 1 111 ? -29.702 -2.071 41.853 1.00 74.94 111 GLU A C 1
ATOM 836 O O . GLU A 1 111 ? -29.573 -0.899 41.505 1.00 74.94 111 GLU A O 1
ATOM 841 N N . ALA A 1 112 ? -28.689 -2.944 41.803 1.00 74.81 112 ALA A N 1
ATOM 842 C CA . ALA A 1 112 ? -27.371 -2.604 41.275 1.00 74.81 112 ALA A CA 1
ATOM 843 C C . ALA A 1 112 ? -27.421 -2.394 39.753 1.00 74.81 112 ALA A C 1
ATOM 845 O O . ALA A 1 112 ? -26.851 -1.432 39.247 1.00 74.81 112 ALA A O 1
ATOM 846 N N . LEU A 1 113 ? -28.193 -3.221 39.036 1.00 73.62 113 LEU A N 1
ATOM 847 C CA . LEU A 1 113 ? -28.432 -3.051 37.597 1.00 73.62 113 LEU A CA 1
ATOM 848 C C . LEU A 1 113 ? -29.165 -1.745 37.268 1.00 73.62 113 LEU A C 1
ATOM 850 O O . LEU A 1 113 ? -28.892 -1.150 36.235 1.00 73.62 113 LEU A O 1
ATOM 854 N N . ALA A 1 114 ? -30.069 -1.283 38.137 1.00 74.94 114 ALA A N 1
ATOM 855 C CA . ALA A 1 114 ? -30.798 -0.031 37.934 1.00 74.94 114 ALA A CA 1
ATOM 856 C C . ALA A 1 114 ? -29.922 1.223 38.108 1.00 74.94 114 ALA A C 1
ATOM 858 O O . ALA A 1 114 ? -30.262 2.280 37.581 1.00 74.94 114 ALA A O 1
ATOM 859 N N . LYS A 1 115 ? -28.804 1.123 38.842 1.00 75.94 115 LYS A N 1
ATOM 860 C CA . LYS A 1 115 ? -27.835 2.221 39.007 1.00 75.94 115 LYS A CA 1
ATOM 861 C C . LYS A 1 115 ? -26.865 2.344 37.834 1.00 75.94 115 LYS A C 1
ATOM 863 O O . LYS A 1 115 ? -26.257 3.397 37.672 1.00 75.94 115 LYS A O 1
ATOM 868 N N . THR A 1 116 ? -26.710 1.288 37.041 1.00 77.12 116 THR A N 1
ATOM 869 C CA . THR A 1 116 ? -25.791 1.264 35.905 1.00 77.12 116 THR A CA 1
ATOM 870 C C . THR A 1 116 ? -26.544 1.530 34.608 1.00 77.12 116 THR A C 1
ATOM 872 O O . THR A 1 116 ? -27.520 0.857 34.286 1.00 77.12 116 THR A O 1
ATOM 875 N N . GLU A 1 117 ? -26.068 2.494 33.825 1.00 77.94 117 GLU A N 1
ATOM 876 C CA . GLU A 1 117 ? -26.645 2.781 32.515 1.00 77.94 117 GLU A CA 1
ATOM 877 C C . GLU A 1 117 ? -26.181 1.717 31.506 1.00 77.94 117 GLU A C 1
ATOM 879 O O . GLU A 1 117 ? -24.989 1.612 31.205 1.00 77.94 117 GLU A O 1
ATOM 884 N N . ILE A 1 118 ? -27.109 0.896 31.006 1.00 81.00 118 ILE A N 1
ATOM 885 C CA . ILE A 1 118 ? -26.832 -0.108 29.970 1.00 81.00 118 ILE A CA 1
ATOM 886 C C . ILE A 1 118 ? -27.301 0.453 28.628 1.00 81.00 118 ILE A C 1
ATOM 888 O O . ILE A 1 118 ? -28.501 0.556 28.378 1.00 81.00 118 ILE A O 1
ATOM 892 N N . GLU A 1 119 ? -26.352 0.794 27.759 1.00 81.19 119 GLU A N 1
ATOM 893 C CA . GLU A 1 119 ? -26.630 1.243 26.394 1.00 81.19 119 GLU A CA 1
ATOM 894 C C . GLU A 1 119 ? -26.279 0.120 25.415 1.00 81.19 119 GLU A C 1
ATOM 896 O O . GLU A 1 119 ? -25.146 -0.362 25.378 1.00 81.19 119 GLU A O 1
ATOM 901 N N . ILE A 1 120 ? -27.255 -0.317 24.622 1.00 77.88 120 ILE A N 1
ATOM 902 C CA . ILE A 1 120 ? -27.044 -1.322 23.579 1.00 77.88 120 ILE A CA 1
ATOM 903 C C . ILE A 1 120 ? -26.757 -0.572 22.280 1.00 77.88 120 ILE A C 1
ATOM 905 O O . ILE A 1 120 ? -27.606 0.187 21.813 1.00 77.88 120 ILE A O 1
ATOM 909 N N . LYS A 1 121 ? -25.568 -0.778 21.707 1.00 75.19 121 LYS A N 1
ATOM 910 C CA . LYS A 1 121 ? -25.216 -0.294 20.370 1.00 75.19 121 LYS A CA 1
ATOM 911 C C . LYS A 1 121 ? -25.069 -1.469 19.417 1.00 75.19 121 LYS A C 1
ATOM 913 O O . LYS A 1 121 ? -24.562 -2.528 19.779 1.00 75.19 121 LYS A O 1
ATOM 918 N N . ASP A 1 122 ? -25.495 -1.268 18.178 1.00 71.38 122 ASP A N 1
ATOM 919 C CA . ASP A 1 122 ? -25.341 -2.283 17.145 1.00 71.38 122 ASP A CA 1
ATOM 920 C C . ASP A 1 122 ? -23.857 -2.506 16.815 1.00 71.38 122 ASP A C 1
ATOM 922 O O . ASP A 1 122 ? -23.097 -1.564 16.590 1.00 71.38 122 ASP A O 1
ATOM 926 N N . GLU A 1 123 ? -23.462 -3.781 16.757 1.00 63.88 123 GLU A N 1
ATOM 927 C CA . GLU A 1 123 ? -22.078 -4.276 16.627 1.00 63.88 123 GLU A CA 1
ATOM 928 C C . GLU A 1 123 ? -21.394 -3.870 15.302 1.00 63.88 123 GLU A C 1
ATOM 930 O O . GLU A 1 123 ? -20.209 -4.114 15.086 1.00 63.88 123 GLU A O 1
ATOM 935 N N . SER A 1 124 ? -22.136 -3.258 14.378 1.00 64.44 124 SER A N 1
ATOM 936 C CA . SER A 1 124 ? -21.696 -3.049 12.998 1.00 64.44 124 SER A CA 1
ATOM 937 C C . SER A 1 124 ? -22.291 -1.788 12.369 1.00 64.44 124 SER A C 1
ATOM 939 O O . SER A 1 124 ? -23.045 -1.818 11.399 1.00 64.44 124 SER A O 1
ATOM 941 N N . GLY A 1 125 ? -21.896 -0.627 12.891 1.00 73.94 125 GLY A N 1
ATOM 942 C CA . GLY A 1 125 ? -22.109 0.638 12.191 1.00 73.94 125 GLY A CA 1
ATOM 943 C C . GLY A 1 125 ? -21.255 0.735 10.919 1.00 73.94 125 GLY A C 1
ATOM 944 O O . GLY A 1 125 ? -20.111 0.280 10.888 1.00 73.94 125 GLY A O 1
ATOM 945 N N . PHE A 1 126 ? -21.763 1.419 9.889 1.00 73.31 126 PHE A N 1
ATOM 946 C CA . PHE A 1 126 ? -21.005 1.790 8.680 1.00 73.31 126 PHE A CA 1
ATOM 947 C C . PHE A 1 126 ? -19.638 2.421 9.014 1.00 73.31 126 PHE A C 1
ATOM 949 O O . PHE A 1 126 ? -18.644 2.184 8.331 1.00 73.31 126 PHE A O 1
ATOM 956 N N . VAL A 1 127 ? -19.573 3.149 10.133 1.00 76.81 127 VAL A N 1
ATOM 957 C CA . VAL A 1 127 ? -18.352 3.736 10.698 1.00 76.81 127 VAL A CA 1
ATOM 958 C C . VAL A 1 127 ? -17.322 2.664 11.081 1.00 76.81 127 VAL A C 1
ATOM 960 O O . VAL A 1 127 ? -16.164 2.779 10.693 1.00 76.81 127 VAL A O 1
ATOM 963 N N . PHE A 1 128 ? -17.724 1.588 11.767 1.00 75.62 128 PHE A N 1
ATOM 964 C CA . PHE A 1 128 ? -16.826 0.484 12.130 1.00 75.62 128 PHE A CA 1
ATOM 965 C C . PHE A 1 128 ? -16.288 -0.235 10.888 1.00 75.62 128 PHE A C 1
ATOM 967 O O . PHE A 1 128 ? -15.095 -0.528 10.805 1.00 75.62 128 PHE A O 1
ATOM 974 N N . VAL A 1 129 ? -17.151 -0.462 9.893 1.00 76.50 129 VAL A N 1
ATOM 975 C CA . VAL A 1 129 ? -16.769 -1.075 8.612 1.00 76.50 129 VAL A CA 1
ATOM 976 C C . VAL A 1 129 ? -15.734 -0.213 7.895 1.00 76.50 129 VAL A C 1
ATOM 978 O O . VAL A 1 129 ? -14.713 -0.728 7.451 1.00 76.50 129 VAL A O 1
ATOM 981 N N . ILE A 1 130 ? -15.937 1.103 7.838 1.00 82.50 130 ILE A N 1
ATOM 982 C CA . ILE A 1 130 ? -14.966 2.025 7.244 1.00 82.50 130 ILE A CA 1
ATOM 983 C C . ILE A 1 130 ? -13.649 2.009 8.006 1.00 82.50 130 ILE A C 1
ATOM 985 O O . ILE A 1 130 ? -12.622 1.781 7.385 1.00 82.50 130 ILE A O 1
ATOM 989 N N . PHE A 1 131 ? -13.636 2.174 9.327 1.00 81.06 131 PHE A N 1
ATOM 990 C CA . PHE A 1 131 ? -12.369 2.233 10.064 1.00 81.06 131 PHE A CA 1
ATOM 991 C C . PHE A 1 131 ? -11.557 0.932 9.991 1.00 81.06 131 PHE A C 1
ATOM 993 O O . PHE A 1 131 ? -10.331 0.994 9.984 1.00 81.06 131 PHE A O 1
ATOM 1000 N N . ASN A 1 132 ? -12.211 -0.228 9.871 1.00 82.44 132 ASN A N 1
ATOM 1001 C CA . ASN A 1 132 ? -11.516 -1.513 9.764 1.00 82.44 132 ASN A CA 1
ATOM 1002 C C . ASN A 1 132 ? -11.156 -1.902 8.322 1.00 82.44 132 ASN A C 1
ATOM 1004 O O . ASN A 1 132 ? -10.127 -2.536 8.118 1.00 82.44 132 ASN A O 1
ATOM 1008 N N . ILE A 1 133 ? -11.967 -1.547 7.316 1.00 85.19 133 ILE A N 1
ATOM 1009 C CA . ILE A 1 133 ? -11.739 -1.943 5.910 1.00 85.19 133 ILE A CA 1
ATOM 1010 C C . ILE A 1 133 ? -10.940 -0.891 5.136 1.00 85.19 133 ILE A C 1
ATOM 1012 O O . ILE A 1 133 ? -10.153 -1.245 4.257 1.00 85.19 133 ILE A O 1
ATOM 1016 N N . LEU A 1 134 ? -11.096 0.396 5.454 1.00 85.44 134 LEU A N 1
ATOM 1017 C CA . LEU A 1 134 ? -10.409 1.493 4.768 1.00 85.44 134 LEU A CA 1
ATOM 1018 C C . LEU A 1 134 ? -8.878 1.330 4.733 1.00 85.44 134 LEU A C 1
ATOM 1020 O O . LEU A 1 134 ? -8.321 1.582 3.665 1.00 85.44 134 LEU A O 1
ATOM 1024 N N . PRO A 1 135 ? -8.191 0.845 5.791 1.00 82.88 135 PRO A N 1
ATOM 1025 C CA . PRO A 1 135 ? -6.750 0.595 5.735 1.00 82.88 135 PRO A CA 1
ATOM 1026 C C . PRO A 1 135 ? -6.348 -0.443 4.681 1.00 82.88 135 PRO A C 1
ATOM 1028 O O . PRO A 1 135 ? -5.296 -0.314 4.062 1.00 82.88 135 PRO A O 1
ATOM 1031 N N . PHE A 1 136 ? -7.193 -1.449 4.436 1.00 85.81 136 PHE A N 1
ATOM 1032 C CA . PHE A 1 136 ? -6.964 -2.473 3.412 1.00 85.81 136 PHE A CA 1
ATOM 1033 C C . PHE A 1 136 ? -7.394 -2.007 2.017 1.00 85.81 136 PHE A C 1
ATOM 1035 O O . PHE A 1 136 ? -6.788 -2.387 1.016 1.00 85.81 136 PHE A O 1
ATOM 1042 N N . LEU A 1 137 ? -8.423 -1.162 1.932 1.00 88.62 137 LEU A N 1
ATOM 1043 C CA . LEU A 1 137 ? -8.951 -0.655 0.667 1.00 88.62 137 LEU A CA 1
ATOM 1044 C C . LEU A 1 137 ? -8.081 0.465 0.076 1.00 88.62 137 LEU A C 1
ATOM 1046 O O . LEU A 1 137 ? -7.900 0.531 -1.140 1.00 88.62 137 LEU A O 1
ATOM 1050 N N . LEU A 1 138 ? -7.514 1.326 0.924 1.00 87.12 138 LEU A N 1
ATOM 1051 C CA . LEU A 1 138 ? -6.671 2.455 0.530 1.00 87.12 138 LEU A CA 1
ATOM 1052 C C . LEU A 1 138 ? -5.480 2.056 -0.365 1.00 87.12 138 LEU A C 1
ATOM 1054 O O . LEU A 1 138 ? -5.331 2.679 -1.420 1.00 87.12 138 LEU A O 1
ATOM 1058 N N . PRO A 1 139 ? -4.666 1.024 -0.054 1.00 87.69 139 PRO A N 1
ATOM 1059 C CA . PRO A 1 139 ? -3.576 0.606 -0.935 1.00 87.69 139 PRO A CA 1
ATOM 1060 C C . PRO A 1 139 ? -4.085 0.051 -2.270 1.00 87.69 139 PRO A C 1
ATOM 1062 O O . PRO A 1 139 ? -3.494 0.339 -3.307 1.00 87.69 139 PRO A O 1
ATOM 1065 N N . ILE A 1 140 ? -5.206 -0.676 -2.287 1.00 92.69 140 ILE A N 1
ATOM 1066 C CA . ILE A 1 140 ? -5.793 -1.208 -3.528 1.00 92.69 140 ILE A CA 1
ATOM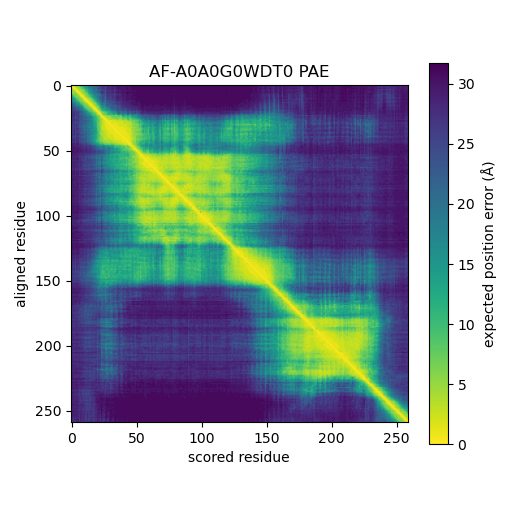 1067 C C . ILE A 1 140 ? -6.237 -0.059 -4.437 1.00 92.69 140 ILE A C 1
ATOM 1069 O O . ILE A 1 140 ? -5.881 -0.017 -5.616 1.00 92.69 140 ILE A O 1
ATOM 1073 N N . VAL A 1 141 ? -6.973 0.908 -3.884 1.00 93.06 141 VAL A N 1
ATOM 1074 C CA . VAL A 1 141 ? -7.425 2.096 -4.618 1.00 93.06 141 VAL A CA 1
ATOM 1075 C C . VAL A 1 141 ? -6.233 2.918 -5.101 1.00 93.06 141 VAL A C 1
ATOM 1077 O O . VAL A 1 141 ? -6.228 3.367 -6.246 1.00 93.06 141 VAL A O 1
ATOM 1080 N N . PHE A 1 142 ? -5.192 3.068 -4.279 1.00 89.75 142 PHE A N 1
ATOM 1081 C CA . PHE A 1 142 ? -3.968 3.761 -4.670 1.00 89.75 142 PHE A CA 1
ATOM 1082 C C . PHE A 1 142 ? -3.267 3.074 -5.847 1.00 89.75 142 PHE A C 1
ATOM 1084 O O . PHE A 1 142 ? -2.915 3.749 -6.810 1.00 89.75 142 PHE A O 1
ATOM 1091 N N . ILE A 1 143 ? -3.118 1.745 -5.822 1.00 92.25 143 ILE A N 1
ATOM 1092 C CA . ILE A 1 143 ? -2.535 0.974 -6.931 1.00 92.25 143 ILE A CA 1
ATOM 1093 C C . ILE A 1 143 ? -3.368 1.162 -8.201 1.00 92.25 143 ILE A C 1
ATOM 1095 O O . ILE A 1 143 ? -2.812 1.456 -9.258 1.00 92.25 143 ILE A O 1
ATOM 1099 N N . LEU A 1 144 ? -4.697 1.063 -8.112 1.00 93.50 144 LEU A N 1
ATOM 1100 C CA . LEU A 1 144 ? -5.583 1.270 -9.260 1.00 93.50 144 LEU A CA 1
ATOM 1101 C C . LEU A 1 144 ? -5.454 2.686 -9.838 1.00 93.50 144 LEU A C 1
ATOM 1103 O O . LEU A 1 144 ? -5.332 2.840 -11.053 1.00 93.50 144 LEU A O 1
ATOM 1107 N N . LEU A 1 145 ? -5.419 3.715 -8.988 1.00 92.38 145 LEU A N 1
ATOM 1108 C CA . LEU A 1 145 ? -5.222 5.103 -9.412 1.00 92.38 145 LEU A CA 1
ATOM 1109 C C . LEU A 1 145 ? -3.829 5.337 -9.999 1.00 92.38 145 LEU A C 1
ATOM 1111 O O . LEU A 1 145 ? -3.700 6.045 -10.997 1.00 92.38 145 LEU A O 1
ATOM 1115 N N . PHE A 1 146 ? -2.796 4.721 -9.429 1.00 88.19 146 PHE A N 1
ATOM 1116 C CA . PHE A 1 146 ? -1.423 4.797 -9.918 1.00 88.19 146 PHE A CA 1
ATOM 1117 C C . PHE A 1 146 ? -1.283 4.157 -11.304 1.00 88.19 146 PHE A C 1
ATOM 1119 O O . PHE A 1 146 ? -0.771 4.789 -12.230 1.00 88.19 146 PHE A O 1
ATOM 1126 N N . PHE A 1 147 ? -1.811 2.944 -11.491 1.00 87.25 147 PHE A N 1
ATOM 1127 C CA . PHE A 1 147 ? -1.842 2.281 -12.796 1.00 87.25 147 PHE A CA 1
ATOM 1128 C C . PHE A 1 147 ? -2.694 3.049 -13.803 1.00 87.25 147 PHE A C 1
ATOM 1130 O O . PHE A 1 147 ? -2.292 3.192 -14.958 1.00 87.25 147 PHE A O 1
ATOM 1137 N N . TRP A 1 148 ? -3.834 3.597 -13.384 1.00 87.88 148 TRP A N 1
ATOM 1138 C CA . TRP A 1 148 ? -4.659 4.440 -14.243 1.00 87.88 148 TRP A CA 1
ATOM 1139 C C . TRP A 1 148 ? -3.906 5.706 -14.681 1.00 87.88 148 TRP A C 1
ATOM 1141 O O . TRP A 1 148 ? -3.878 6.024 -15.874 1.00 87.88 148 TRP A O 1
ATOM 1151 N N . TYR A 1 149 ? -3.208 6.375 -13.761 1.00 85.69 149 TYR A N 1
ATOM 1152 C CA . TYR A 1 149 ? -2.384 7.550 -14.048 1.00 85.69 149 TYR A CA 1
ATOM 1153 C C . TYR A 1 149 ? -1.234 7.230 -15.017 1.00 85.69 149 TYR A C 1
ATOM 1155 O O . TYR A 1 149 ? -1.079 7.912 -16.035 1.00 85.69 149 TYR A O 1
ATOM 1163 N N . ILE A 1 150 ? -0.490 6.142 -14.781 1.00 82.62 150 ILE A N 1
ATOM 1164 C CA . ILE A 1 150 ? 0.569 5.680 -15.692 1.00 82.62 150 ILE A CA 1
ATOM 1165 C C . ILE A 1 150 ? -0.009 5.288 -17.051 1.00 82.62 150 ILE A C 1
ATOM 1167 O O . ILE A 1 150 ? 0.533 5.692 -18.077 1.00 82.62 150 ILE A O 1
ATOM 1171 N N . SER A 1 151 ? -1.129 4.564 -17.102 1.00 81.38 151 SER A N 1
ATOM 1172 C CA . SER A 1 151 ? -1.754 4.156 -18.368 1.00 81.38 151 SER A CA 1
ATOM 1173 C C . SER A 1 151 ? -2.129 5.361 -19.242 1.00 81.38 151 SER A C 1
ATOM 1175 O O . SER A 1 151 ? -2.004 5.315 -20.469 1.00 81.38 151 SER A O 1
ATOM 1177 N N . ARG A 1 152 ? -2.500 6.485 -18.615 1.00 81.06 152 ARG A N 1
ATOM 1178 C CA . ARG A 1 152 ? -2.783 7.747 -19.303 1.00 81.06 152 ARG A CA 1
ATOM 1179 C C . ARG A 1 152 ? -1.518 8.413 -19.852 1.00 81.06 152 ARG A C 1
ATOM 1181 O O . ARG A 1 152 ? -1.581 9.018 -20.920 1.00 81.06 152 ARG A O 1
ATOM 1188 N N . GLN A 1 153 ? -0.381 8.279 -19.173 1.00 70.25 153 GLN A N 1
ATOM 1189 C CA . GLN A 1 153 ? 0.903 8.849 -19.598 1.00 70.25 153 GLN A CA 1
ATOM 1190 C C . GLN A 1 153 ? 1.640 7.967 -20.625 1.00 70.25 153 GLN A C 1
ATOM 1192 O O . GLN A 1 153 ? 2.247 8.471 -21.572 1.00 70.25 153 GLN A O 1
ATOM 1197 N N . VAL A 1 154 ? 1.539 6.643 -20.499 1.00 67.25 154 VAL A N 1
ATOM 1198 C CA . VAL A 1 154 ? 2.221 5.666 -21.363 1.00 67.25 154 VAL A CA 1
ATOM 1199 C C . VAL A 1 154 ? 1.601 5.590 -22.760 1.00 67.25 154 VAL A C 1
ATOM 1201 O O . VAL A 1 154 ? 2.305 5.244 -23.704 1.00 67.25 154 VAL A O 1
ATOM 1204 N N . ARG A 1 155 ? 0.352 6.029 -22.974 1.00 64.25 155 ARG A N 1
ATOM 1205 C CA . ARG A 1 155 ? -0.241 6.126 -24.328 1.00 64.25 155 ARG A CA 1
ATOM 1206 C C . ARG A 1 155 ? 0.555 7.002 -25.316 1.00 64.25 155 ARG A C 1
ATOM 1208 O O . ARG A 1 155 ? 0.357 6.860 -26.517 1.00 64.25 155 ARG A O 1
ATOM 1215 N N . GLY A 1 156 ? 1.472 7.858 -24.846 1.00 62.19 156 GLY A N 1
ATOM 1216 C CA . GLY A 1 156 ? 2.393 8.633 -25.695 1.00 62.19 156 GLY A CA 1
ATOM 1217 C C . GLY A 1 156 ? 3.840 8.115 -25.769 1.00 62.19 156 GLY A C 1
ATOM 1218 O O . GLY A 1 156 ? 4.568 8.513 -26.675 1.00 62.19 156 GLY A O 1
ATOM 1219 N N . ALA A 1 157 ? 4.266 7.243 -24.847 1.00 57.88 157 ALA A N 1
ATOM 1220 C CA . ALA A 1 157 ? 5.660 6.784 -24.703 1.00 57.88 157 ALA A CA 1
ATOM 1221 C C . ALA A 1 157 ? 5.838 5.253 -24.833 1.00 57.88 157 ALA A C 1
ATOM 1223 O O . ALA A 1 157 ? 6.935 4.771 -25.108 1.00 57.88 157 ALA A O 1
ATOM 1224 N N . GLY A 1 158 ? 4.758 4.478 -24.695 1.00 56.12 158 GLY A N 1
ATOM 1225 C CA . GLY A 1 158 ? 4.750 3.010 -24.712 1.00 56.12 158 GLY A CA 1
ATOM 1226 C C . GLY A 1 158 ? 5.031 2.383 -26.078 1.00 56.12 158 GLY A C 1
ATOM 1227 O O . GLY A 1 158 ? 5.418 1.222 -26.147 1.00 56.12 158 GLY A O 1
ATOM 1228 N N . MET A 1 159 ? 4.931 3.157 -27.164 1.00 57.25 159 MET A N 1
ATOM 1229 C CA . MET A 1 159 ? 5.327 2.700 -28.503 1.00 57.25 159 MET A CA 1
ATOM 1230 C C . MET A 1 159 ? 6.852 2.529 -28.622 1.00 57.25 159 MET A C 1
ATOM 1232 O O . MET A 1 159 ? 7.338 1.756 -29.441 1.00 57.25 159 MET A O 1
ATOM 1236 N N . GLN A 1 160 ? 7.629 3.256 -27.813 1.00 59.25 160 GLN A N 1
ATOM 1237 C CA . GLN A 1 160 ? 9.072 3.357 -28.013 1.00 59.25 160 GLN A CA 1
ATOM 1238 C C . GLN A 1 160 ? 9.839 2.194 -27.369 1.00 59.25 160 GLN A C 1
ATOM 1240 O O . GLN A 1 160 ? 10.790 1.703 -27.975 1.00 59.25 160 GLN A O 1
ATOM 1245 N N . ALA A 1 161 ? 9.380 1.692 -26.218 1.00 64.62 161 ALA A N 1
ATOM 1246 C CA . ALA A 1 161 ? 9.949 0.505 -25.572 1.00 64.62 161 ALA A CA 1
ATOM 1247 C C . ALA A 1 161 ? 9.672 -0.787 -26.366 1.00 64.62 161 ALA A C 1
ATOM 1249 O O . ALA A 1 161 ? 10.540 -1.649 -26.452 1.00 64.62 161 ALA A O 1
ATOM 1250 N N . LEU A 1 162 ? 8.513 -0.886 -27.030 1.00 66.44 162 LEU A N 1
ATOM 1251 C CA . LEU A 1 162 ? 8.185 -2.011 -27.919 1.00 66.44 162 LEU A CA 1
ATOM 1252 C C . LEU A 1 162 ? 8.917 -1.924 -29.276 1.00 66.44 162 LEU A C 1
ATOM 1254 O O . LEU A 1 162 ? 9.121 -2.936 -29.939 1.00 66.44 162 LEU A O 1
ATOM 1258 N N . SER A 1 163 ? 9.385 -0.730 -29.668 1.00 65.31 163 SER A N 1
ATOM 1259 C CA . SER A 1 163 ? 10.184 -0.531 -30.890 1.00 65.31 163 SER A CA 1
ATOM 1260 C C . SER A 1 163 ? 11.661 -0.928 -30.757 1.00 65.31 163 SER A C 1
ATOM 1262 O O . SER A 1 163 ? 12.380 -0.899 -31.752 1.00 65.31 163 SER A O 1
ATOM 1264 N N . PHE A 1 164 ? 12.130 -1.315 -29.561 1.00 69.12 164 PHE A N 1
ATOM 1265 C CA . PHE A 1 164 ? 13.533 -1.688 -29.318 1.00 69.12 164 PHE A CA 1
ATOM 1266 C C . PHE A 1 164 ? 13.982 -2.936 -30.107 1.00 69.12 164 PHE A C 1
ATOM 1268 O O . PHE A 1 164 ? 15.174 -3.131 -30.315 1.00 69.12 164 PHE A O 1
ATOM 1275 N N . GLY A 1 165 ? 13.041 -3.743 -30.614 1.00 72.81 165 GLY A N 1
ATOM 1276 C CA . GLY A 1 165 ? 13.323 -4.881 -31.499 1.00 72.81 165 GLY A CA 1
ATOM 1277 C C . GLY A 1 165 ? 13.167 -4.599 -32.999 1.00 72.81 165 GLY A C 1
ATOM 1278 O O . GLY A 1 165 ? 13.438 -5.480 -33.811 1.00 72.81 165 GLY A O 1
ATOM 1279 N N . GLN A 1 166 ? 12.713 -3.407 -33.397 1.00 70.38 166 GLN A N 1
ATOM 1280 C CA . GLN A 1 166 ? 12.497 -3.078 -34.806 1.00 70.38 166 GLN A CA 1
ATOM 1281 C C . GLN A 1 166 ? 13.703 -2.311 -35.354 1.00 70.38 166 GLN A C 1
ATOM 1283 O O . GLN A 1 166 ? 14.020 -1.210 -34.902 1.00 70.38 166 GLN A O 1
ATOM 1288 N N . SER A 1 167 ? 14.383 -2.894 -36.346 1.00 72.56 167 SER A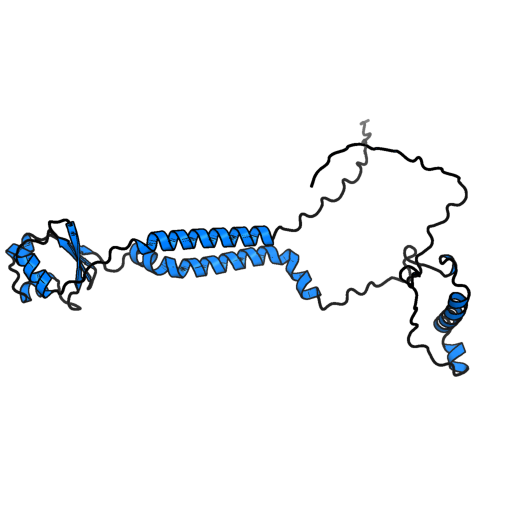 N 1
ATOM 1289 C CA . SER A 1 167 ? 15.456 -2.214 -37.074 1.00 72.56 167 SER A CA 1
ATOM 1290 C C . SER A 1 167 ? 14.920 -0.918 -37.685 1.00 72.56 167 SER A C 1
ATOM 1292 O O . SER A 1 167 ? 14.028 -0.939 -38.535 1.00 72.56 167 SER A O 1
ATOM 1294 N N . LYS A 1 168 ? 15.476 0.224 -37.269 1.00 62.19 168 LYS A N 1
ATOM 1295 C CA . LYS A 1 168 ? 15.249 1.523 -37.916 1.00 62.19 168 LYS A CA 1
ATOM 1296 C C . LYS A 1 168 ? 16.077 1.593 -39.199 1.00 62.19 168 LYS A C 1
ATOM 1298 O O . LYS A 1 168 ? 17.010 2.386 -39.302 1.00 62.19 168 LYS A O 1
ATOM 1303 N N . ALA A 1 169 ? 15.771 0.733 -40.166 1.00 69.81 169 ALA A N 1
ATOM 1304 C CA . ALA A 1 169 ? 16.390 0.803 -41.480 1.00 69.81 169 ALA A CA 1
ATOM 1305 C C . ALA A 1 169 ? 15.949 2.105 -42.164 1.00 69.81 169 ALA A C 1
ATOM 1307 O O . ALA A 1 169 ? 14.760 2.345 -42.382 1.00 69.81 169 ALA A O 1
ATOM 1308 N N . ARG A 1 170 ? 16.910 2.973 -42.485 1.00 67.62 170 ARG A N 1
ATOM 1309 C CA . ARG A 1 170 ? 16.655 4.174 -43.280 1.00 67.62 170 ARG A CA 1
ATOM 1310 C C . ARG A 1 170 ? 16.652 3.770 -44.752 1.00 67.62 170 ARG A C 1
ATOM 1312 O O . ARG A 1 170 ? 17.710 3.525 -45.322 1.00 67.62 170 ARG A O 1
ATOM 1319 N N . ILE A 1 171 ? 15.469 3.683 -45.354 1.00 71.44 171 ILE A N 1
ATOM 1320 C CA . ILE A 1 171 ? 15.340 3.496 -46.801 1.00 71.44 171 ILE A CA 1
ATOM 1321 C C . ILE A 1 171 ? 15.689 4.831 -47.456 1.00 71.44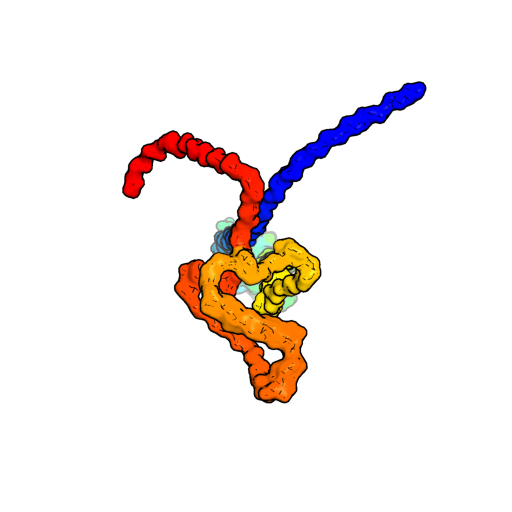 171 ILE A C 1
ATOM 1323 O O . ILE A 1 171 ? 15.015 5.835 -47.228 1.00 71.44 171 ILE A O 1
ATOM 1327 N N . THR A 1 172 ? 16.767 4.850 -48.231 1.00 73.94 172 THR A N 1
ATOM 1328 C CA . THR A 1 172 ? 17.077 5.975 -49.114 1.00 73.94 172 THR A CA 1
ATOM 1329 C C . THR A 1 172 ? 16.472 5.663 -50.473 1.00 73.94 172 THR A C 1
ATOM 1331 O O . THR A 1 172 ? 16.834 4.663 -51.091 1.00 73.94 172 THR A O 1
ATOM 1334 N N . ASP A 1 173 ? 15.538 6.497 -50.920 1.00 75.31 173 ASP A N 1
ATOM 1335 C CA . ASP A 1 173 ? 14.917 6.347 -52.231 1.00 75.31 173 ASP A CA 1
ATOM 1336 C C . ASP A 1 173 ? 15.936 6.730 -53.324 1.00 75.31 173 ASP A C 1
ATOM 1338 O O . ASP A 1 173 ? 16.514 7.820 -53.255 1.00 75.31 173 ASP A O 1
ATOM 1342 N N . PRO A 1 174 ? 16.198 5.878 -54.331 1.00 68.12 174 PRO A N 1
ATOM 1343 C CA . PRO A 1 174 ? 17.152 6.184 -55.400 1.00 68.12 174 PRO A CA 1
ATOM 1344 C C . PRO A 1 174 ? 16.769 7.417 -56.237 1.00 68.12 174 PRO A C 1
ATOM 1346 O O . PRO A 1 174 ? 17.629 7.974 -56.926 1.00 68.12 174 PRO A O 1
ATOM 1349 N N . ASN A 1 175 ? 15.509 7.863 -56.173 1.00 72.25 175 ASN A N 1
ATOM 1350 C CA . ASN A 1 175 ? 15.031 9.064 -56.861 1.00 72.25 175 ASN A CA 1
ATOM 1351 C C . ASN A 1 175 ? 15.176 10.357 -56.036 1.00 72.25 175 ASN A C 1
ATOM 1353 O O . ASN A 1 175 ? 14.937 11.446 -56.570 1.00 72.25 175 ASN A O 1
ATOM 1357 N N . ASP A 1 176 ? 15.579 10.272 -54.763 1.00 75.31 176 ASP A N 1
ATOM 1358 C CA . ASP A 1 176 ? 15.801 11.445 -53.918 1.00 75.31 176 ASP A CA 1
ATOM 1359 C C . ASP A 1 176 ? 17.112 12.149 -54.302 1.00 75.31 176 ASP A C 1
ATOM 1361 O O . ASP A 1 176 ? 18.221 11.750 -53.933 1.00 75.31 176 ASP A O 1
ATOM 1365 N N . LYS A 1 177 ? 16.982 13.229 -55.077 1.00 64.81 177 LYS A N 1
ATOM 1366 C CA . LYS A 1 177 ? 18.116 14.025 -55.567 1.00 64.81 177 LYS A CA 1
ATOM 1367 C C . LYS A 1 177 ? 18.889 14.722 -54.445 1.00 64.81 177 LYS A C 1
ATOM 1369 O O . LYS A 1 177 ? 20.052 15.051 -54.656 1.00 64.81 177 LYS A O 1
ATOM 1374 N N . ASN A 1 178 ? 18.282 14.932 -53.274 1.00 67.81 178 ASN A N 1
ATOM 1375 C CA . ASN A 1 178 ? 18.904 15.678 -52.179 1.00 67.81 178 ASN A CA 1
ATOM 1376 C C . ASN A 1 178 ? 19.856 14.827 -51.326 1.00 67.81 178 ASN A C 1
ATOM 1378 O O . ASN A 1 178 ? 20.656 15.387 -50.583 1.00 67.81 178 ASN A O 1
ATOM 1382 N N . ASN A 1 179 ? 19.795 13.494 -51.429 1.00 66.38 179 ASN A N 1
ATOM 1383 C CA . ASN A 1 179 ? 20.602 12.572 -50.620 1.00 66.38 179 ASN A CA 1
ATOM 1384 C C . ASN A 1 179 ? 21.559 11.705 -51.465 1.00 66.38 179 ASN A C 1
ATOM 1386 O O . ASN A 1 179 ? 21.974 10.625 -51.043 1.00 66.38 179 ASN A O 1
ATOM 1390 N N . ARG A 1 180 ? 21.888 12.151 -52.684 1.00 75.00 180 ARG A N 1
ATOM 1391 C CA . ARG A 1 180 ? 22.749 11.419 -53.619 1.00 75.00 180 ARG A CA 1
ATOM 1392 C C . ARG A 1 180 ? 24.182 11.945 -53.565 1.00 75.00 180 ARG A C 1
ATOM 1394 O O . ARG A 1 180 ? 24.441 13.059 -54.000 1.00 75.00 180 ARG A O 1
ATOM 1401 N N . VAL A 1 181 ? 25.109 11.107 -53.106 1.00 79.44 181 VAL A N 1
ATOM 1402 C CA . VAL A 1 181 ? 26.557 11.378 -53.129 1.00 79.44 181 VAL A CA 1
ATOM 1403 C C . VAL A 1 181 ? 27.206 10.577 -54.258 1.00 79.44 181 VAL A C 1
ATOM 1405 O O . VAL A 1 181 ? 26.877 9.408 -54.464 1.00 79.44 181 VAL A O 1
ATOM 1408 N N . THR A 1 182 ? 28.113 11.191 -55.018 1.00 84.19 182 THR A N 1
ATOM 1409 C CA . THR A 1 182 ? 28.855 10.538 -56.110 1.00 84.19 182 THR A CA 1
ATOM 1410 C C . THR A 1 182 ? 30.365 10.541 -55.856 1.00 84.19 182 THR A C 1
ATOM 1412 O O . THR A 1 182 ? 30.870 11.289 -55.026 1.00 84.19 182 THR A O 1
ATOM 1415 N N . PHE A 1 183 ? 31.135 9.752 -56.618 1.00 83.31 183 PHE A N 1
ATOM 1416 C CA . PHE A 1 183 ? 32.607 9.725 -56.510 1.00 83.31 183 PHE A CA 1
ATOM 1417 C C . PHE A 1 183 ? 33.290 11.082 -56.759 1.00 83.31 183 PHE A C 1
ATOM 1419 O O . PHE A 1 183 ? 34.445 11.269 -56.359 1.00 83.31 183 PHE A O 1
ATOM 1426 N N . LYS A 1 184 ? 32.591 12.016 -57.423 1.00 83.50 184 LYS A N 1
ATOM 1427 C CA . LYS A 1 184 ? 33.053 13.392 -57.649 1.00 83.50 184 LYS A CA 1
ATOM 1428 C C . LYS A 1 184 ? 33.004 14.238 -56.375 1.00 83.50 184 LYS A C 1
ATOM 1430 O O . LYS A 1 184 ? 33.800 15.161 -56.246 1.00 83.50 184 LYS A O 1
ATOM 1435 N N . ASP A 1 185 ? 32.117 13.889 -55.448 1.00 79.75 185 ASP A N 1
ATOM 1436 C CA . ASP A 1 185 ? 31.863 14.634 -54.211 1.00 79.75 185 ASP A CA 1
ATOM 1437 C C . ASP A 1 185 ? 32.788 14.194 -53.066 1.00 79.75 185 ASP A C 1
ATOM 1439 O O . ASP A 1 185 ? 32.744 14.755 -51.979 1.00 79.75 185 ASP A O 1
ATOM 1443 N N . VAL A 1 186 ? 33.654 13.207 -53.316 1.00 79.62 186 VAL A N 1
ATOM 1444 C CA . VAL A 1 186 ? 34.651 12.700 -52.366 1.00 79.62 186 VAL A CA 1
ATOM 1445 C C . VAL A 1 186 ? 36.009 13.294 -52.712 1.00 79.62 186 VAL A C 1
ATOM 1447 O O . VAL A 1 186 ? 36.445 13.207 -53.860 1.00 79.62 186 VAL A O 1
ATOM 1450 N N . ALA A 1 187 ? 36.730 13.846 -51.745 1.00 78.06 187 ALA A N 1
ATOM 1451 C CA . ALA A 1 187 ? 38.118 14.265 -51.939 1.00 78.06 187 ALA A CA 1
ATOM 1452 C C . ALA A 1 187 ? 39.090 13.114 -51.602 1.00 78.06 187 ALA A C 1
ATOM 1454 O O . ALA A 1 187 ? 38.830 12.333 -50.697 1.00 78.06 187 ALA A O 1
ATOM 1455 N N . GLY A 1 188 ? 40.213 13.001 -52.321 1.00 81.25 188 GLY A N 1
ATOM 1456 C CA . GLY A 1 188 ? 41.271 12.024 -52.005 1.00 81.25 188 GLY A CA 1
ATOM 1457 C C . GLY A 1 188 ? 40.987 10.567 -52.416 1.00 81.25 188 GLY A C 1
ATOM 1458 O O . GLY A 1 188 ? 40.177 10.314 -53.310 1.00 81.25 188 GLY A O 1
ATOM 1459 N N . CYS A 1 189 ? 41.720 9.628 -51.798 1.00 79.44 189 CYS A N 1
ATOM 1460 C CA . CYS A 1 189 ? 41.560 8.166 -51.910 1.00 79.44 189 CYS A CA 1
ATOM 1461 C C . CYS A 1 189 ? 41.487 7.625 -53.352 1.00 79.44 189 CYS A C 1
ATOM 1463 O O . CYS A 1 189 ? 40.564 6.894 -53.703 1.00 79.44 189 CYS A O 1
ATOM 1465 N N . LYS A 1 190 ? 42.448 8.006 -54.207 1.00 81.88 190 LYS A N 1
ATOM 1466 C CA . LYS A 1 190 ? 42.458 7.633 -55.636 1.00 81.88 190 LYS A CA 1
ATOM 1467 C C . LYS A 1 190 ? 42.448 6.115 -55.856 1.00 81.88 190 LYS A C 1
ATOM 1469 O O . LYS A 1 190 ? 41.696 5.649 -56.700 1.00 81.88 190 LYS A O 1
ATOM 1474 N N . GLU A 1 191 ? 43.227 5.376 -55.069 1.00 83.62 191 GLU A N 1
ATOM 1475 C CA . GLU A 1 191 ? 43.340 3.912 -55.150 1.00 83.62 191 GLU A CA 1
ATOM 1476 C C . GLU A 1 191 ? 42.009 3.232 -54.791 1.00 83.62 191 GLU A C 1
ATOM 1478 O O . GLU A 1 191 ? 41.412 2.563 -55.630 1.00 83.62 191 GLU A O 1
ATOM 1483 N N . ALA A 1 192 ? 41.455 3.529 -53.609 1.00 84.44 192 ALA A N 1
ATOM 1484 C CA . ALA A 1 192 ? 40.173 2.973 -53.166 1.00 84.44 192 ALA A CA 1
ATOM 1485 C C . ALA A 1 192 ? 38.994 3.328 -54.095 1.00 84.44 192 ALA A C 1
ATOM 1487 O O . ALA A 1 192 ? 38.052 2.551 -54.241 1.00 84.44 192 ALA A O 1
ATOM 1488 N N . LYS A 1 193 ? 39.019 4.500 -54.746 1.00 84.62 193 LYS A N 1
ATOM 1489 C CA . LYS A 1 193 ? 37.999 4.871 -55.738 1.00 84.62 193 LYS A CA 1
ATOM 1490 C C . LYS A 1 193 ? 38.072 4.032 -57.006 1.00 84.62 193 LYS A C 1
ATOM 1492 O O . LYS A 1 193 ? 37.017 3.748 -57.566 1.00 84.62 193 LYS A O 1
ATOM 1497 N N . GLU A 1 194 ? 39.267 3.684 -57.476 1.00 87.19 194 GLU A N 1
ATOM 1498 C CA . GLU A 1 194 ? 39.410 2.871 -58.686 1.00 87.19 194 GLU A CA 1
ATOM 1499 C C . GLU A 1 194 ? 38.965 1.426 -58.422 1.00 87.19 194 GLU A C 1
ATOM 1501 O O . GLU A 1 194 ? 38.197 0.880 -59.210 1.00 87.19 194 GLU A O 1
ATOM 1506 N N . GLU A 1 195 ? 39.298 0.859 -57.258 1.00 85.06 195 GLU A N 1
ATOM 1507 C CA . GLU A 1 195 ? 38.806 -0.466 -56.844 1.00 85.06 195 GLU A CA 1
ATOM 1508 C C . GLU A 1 195 ? 37.276 -0.496 -56.673 1.00 85.06 195 GLU A C 1
ATOM 1510 O O . GLU A 1 195 ? 36.586 -1.389 -57.169 1.00 85.06 195 GLU A O 1
ATOM 1515 N N . LEU A 1 196 ? 36.693 0.523 -56.028 1.00 87.75 196 LEU A N 1
ATOM 1516 C CA . LEU A 1 196 ? 35.236 0.619 -55.874 1.00 87.75 196 LEU A CA 1
ATOM 1517 C C . LEU A 1 196 ? 34.509 0.839 -57.205 1.00 87.75 196 LEU A C 1
ATOM 1519 O O . LEU A 1 196 ? 33.343 0.467 -57.342 1.00 87.75 196 LEU A O 1
ATOM 1523 N N . LYS A 1 197 ? 35.164 1.451 -58.192 1.00 88.69 197 LYS A N 1
ATOM 1524 C CA . LYS A 1 197 ? 34.585 1.693 -59.516 1.00 88.69 197 LYS A CA 1
ATOM 1525 C C . LYS A 1 197 ? 34.382 0.392 -60.285 1.00 88.69 197 LYS A C 1
ATOM 1527 O O . LYS A 1 197 ? 33.358 0.278 -60.955 1.00 88.69 197 LYS A O 1
ATOM 1532 N N . GLU A 1 198 ? 35.274 -0.584 -60.131 1.00 85.44 198 GLU A N 1
ATOM 1533 C CA . GLU A 1 198 ? 35.087 -1.936 -60.670 1.00 85.44 198 GLU A CA 1
ATOM 1534 C C . GLU A 1 198 ? 33.843 -2.604 -60.068 1.00 85.44 198 GLU A C 1
ATOM 1536 O O . GLU A 1 198 ? 32.979 -3.092 -60.795 1.00 85.44 198 GLU A O 1
ATOM 1541 N N . ILE A 1 199 ? 33.680 -2.528 -58.743 1.00 87.00 199 ILE A N 1
ATOM 1542 C CA . ILE A 1 199 ? 32.508 -3.083 -58.048 1.00 87.00 199 ILE A CA 1
ATOM 1543 C C . ILE A 1 199 ? 31.219 -2.378 -58.493 1.00 87.00 199 ILE A C 1
ATOM 1545 O O . ILE A 1 199 ? 30.191 -3.020 -58.701 1.00 87.00 199 ILE A O 1
ATOM 1549 N N . VAL A 1 200 ? 31.250 -1.056 -58.681 1.00 87.62 200 VAL A N 1
ATOM 1550 C CA . VAL A 1 200 ? 30.095 -0.305 -59.192 1.00 87.62 200 VAL A CA 1
ATOM 1551 C C . VAL A 1 200 ? 29.775 -0.674 -60.643 1.00 87.62 200 VAL A C 1
ATOM 1553 O O . VAL A 1 200 ? 28.596 -0.752 -60.990 1.00 87.62 200 VAL A O 1
ATOM 1556 N N . ASP A 1 201 ? 30.778 -0.902 -61.494 1.00 87.56 201 ASP A N 1
ATOM 1557 C CA . ASP A 1 201 ? 30.563 -1.344 -62.878 1.00 87.56 201 ASP A CA 1
ATOM 1558 C C . ASP A 1 201 ? 29.974 -2.762 -62.929 1.00 87.56 201 ASP A C 1
ATOM 1560 O O . ASP A 1 201 ? 29.026 -3.026 -63.675 1.00 87.56 201 ASP A O 1
ATOM 1564 N N . PHE A 1 202 ? 30.429 -3.635 -62.027 1.00 86.31 202 PHE A N 1
ATOM 1565 C CA . PHE A 1 202 ? 29.839 -4.949 -61.793 1.00 86.31 202 PHE A CA 1
ATOM 1566 C C . PHE A 1 202 ? 28.367 -4.852 -61.368 1.00 86.31 202 PHE A C 1
ATOM 1568 O O . PHE A 1 202 ? 27.515 -5.530 -61.938 1.00 86.31 202 PHE A O 1
ATOM 1575 N N . LEU A 1 203 ? 28.031 -3.980 -60.407 1.00 87.62 203 LEU A N 1
ATOM 1576 C CA . LEU A 1 203 ? 26.647 -3.784 -59.950 1.00 87.62 203 LEU A CA 1
ATOM 1577 C C . LEU A 1 203 ? 25.734 -3.200 -61.039 1.00 87.62 203 LEU A C 1
ATOM 1579 O O . LEU A 1 203 ? 24.536 -3.481 -61.044 1.00 87.62 203 LEU A O 1
ATOM 1583 N N . LYS A 1 204 ? 26.277 -2.401 -61.966 1.00 87.06 204 LYS A N 1
ATOM 1584 C CA . LYS A 1 204 ? 25.524 -1.867 -63.113 1.00 87.06 204 LYS A CA 1
ATOM 1585 C C . LYS A 1 204 ? 25.268 -2.922 -64.186 1.00 87.06 204 LYS A C 1
ATOM 1587 O O . LYS A 1 204 ? 24.179 -2.942 -64.754 1.00 87.06 204 LYS A O 1
ATOM 1592 N N . SER A 1 205 ? 26.258 -3.769 -64.469 1.00 89.75 205 SER A N 1
ATOM 1593 C CA . SER A 1 205 ? 26.219 -4.732 -65.577 1.00 89.75 205 SER A CA 1
ATOM 1594 C C . SER A 1 205 ? 26.651 -6.140 -65.140 1.00 89.75 205 SER A C 1
ATOM 1596 O O . SER A 1 205 ? 27.626 -6.668 -65.675 1.00 89.75 205 SER A O 1
ATOM 1598 N N . PRO A 1 206 ? 25.925 -6.806 -64.222 1.00 89.12 206 PRO A N 1
ATOM 1599 C CA . PRO A 1 206 ? 26.394 -8.047 -63.596 1.00 89.12 206 PRO A CA 1
ATOM 1600 C C . PRO A 1 206 ? 26.560 -9.207 -64.587 1.00 89.12 206 PRO A C 1
ATOM 1602 O O . PRO A 1 206 ? 27.457 -10.030 -64.428 1.00 89.12 206 PRO A O 1
ATOM 1605 N N . LYS A 1 207 ? 25.734 -9.254 -65.643 1.00 89.94 207 LYS A N 1
ATOM 1606 C CA . LYS A 1 207 ? 25.762 -10.322 -66.659 1.00 89.94 207 LYS A CA 1
ATOM 1607 C C . LYS A 1 207 ? 27.132 -10.444 -67.332 1.00 89.94 207 LYS A C 1
ATOM 1609 O O . LYS A 1 207 ? 27.704 -11.523 -67.342 1.00 89.94 207 LYS A O 1
ATOM 1614 N N . LYS A 1 208 ? 27.705 -9.310 -67.757 1.00 89.31 208 LYS A N 1
ATOM 1615 C CA . LYS A 1 208 ? 29.010 -9.244 -68.434 1.00 89.31 208 LYS A CA 1
ATOM 1616 C C . LYS A 1 208 ? 30.125 -9.913 -67.625 1.00 89.31 208 LYS A C 1
ATOM 1618 O O . LYS A 1 208 ? 31.020 -10.508 -68.206 1.00 89.31 208 LYS A O 1
ATOM 1623 N N . PHE A 1 209 ? 30.092 -9.792 -66.301 1.00 86.81 209 PHE A N 1
ATOM 1624 C CA . PHE A 1 209 ? 31.133 -10.339 -65.433 1.00 86.81 209 PHE A CA 1
ATOM 1625 C C . PHE A 1 209 ? 30.868 -11.800 -65.050 1.00 86.81 209 PHE A C 1
ATOM 1627 O O . PHE A 1 209 ? 31.811 -12.584 -64.952 1.00 86.81 209 PHE A O 1
ATOM 1634 N N . LEU A 1 210 ? 29.599 -12.190 -64.890 1.00 87.62 210 LEU A N 1
ATOM 1635 C CA . LEU A 1 210 ? 29.217 -13.588 -64.669 1.00 87.62 210 LEU A CA 1
ATOM 1636 C C . LEU A 1 210 ? 29.564 -14.476 -65.872 1.00 87.62 210 LEU A C 1
ATOM 1638 O O . LEU A 1 210 ? 30.012 -15.602 -65.672 1.00 87.62 210 LEU A O 1
ATOM 1642 N N . ASP A 1 211 ? 29.438 -13.954 -67.095 1.00 89.69 211 ASP A N 1
ATOM 1643 C CA . ASP A 1 211 ? 29.769 -14.676 -68.334 1.00 89.69 211 ASP A CA 1
ATOM 1644 C C . ASP A 1 211 ? 31.270 -15.020 -68.440 1.00 89.69 211 ASP A C 1
ATOM 1646 O O . ASP A 1 211 ? 31.646 -16.003 -69.073 1.00 89.69 211 ASP A O 1
ATOM 1650 N N . ILE A 1 212 ? 32.132 -14.245 -67.773 1.00 87.75 212 ILE A N 1
ATOM 1651 C CA . ILE A 1 212 ? 33.591 -14.458 -67.701 1.00 87.75 212 ILE A CA 1
ATOM 1652 C C . ILE A 1 212 ? 33.950 -15.320 -66.465 1.00 87.75 212 ILE A C 1
ATOM 1654 O O . ILE A 1 212 ? 35.116 -15.585 -66.182 1.00 87.75 212 ILE A O 1
ATOM 1658 N N . GLY A 1 213 ? 32.945 -15.784 -65.709 1.00 87.19 213 GLY A N 1
ATOM 1659 C CA . GLY A 1 213 ? 33.115 -16.615 -64.515 1.00 87.19 213 GLY A CA 1
ATOM 1660 C C . GLY A 1 213 ? 33.492 -15.844 -63.246 1.00 87.19 213 GLY A C 1
ATOM 1661 O O . GLY A 1 213 ? 33.918 -16.456 -62.265 1.00 87.19 213 GLY A O 1
ATOM 1662 N N . ALA A 1 214 ? 33.348 -14.514 -63.227 1.00 87.62 214 ALA A N 1
ATOM 1663 C CA . ALA A 1 214 ? 33.682 -13.712 -62.053 1.00 87.62 214 ALA A CA 1
ATOM 1664 C C . ALA A 1 214 ? 32.689 -13.956 -60.899 1.00 87.62 214 ALA A C 1
ATOM 1666 O O . ALA A 1 214 ? 31.471 -14.014 -61.086 1.00 87.62 214 ALA A O 1
ATOM 1667 N N . ARG A 1 215 ? 33.205 -14.078 -59.670 1.00 83.50 215 ARG A N 1
ATOM 1668 C CA . ARG A 1 215 ? 32.393 -14.308 -58.465 1.00 83.50 215 ARG A CA 1
ATOM 1669 C C . ARG A 1 215 ? 31.856 -12.987 -57.902 1.00 83.50 215 ARG A C 1
ATOM 1671 O O . ARG A 1 215 ? 32.612 -12.042 -57.713 1.00 83.50 215 ARG A O 1
ATOM 1678 N N . ILE A 1 216 ? 30.570 -12.968 -57.538 1.00 83.19 216 ILE A N 1
ATOM 1679 C CA . ILE A 1 216 ? 29.918 -11.802 -56.920 1.00 83.19 216 ILE A CA 1
ATOM 1680 C C . ILE A 1 216 ? 30.523 -11.519 -55.529 1.00 83.19 216 ILE A C 1
ATOM 1682 O O . ILE A 1 216 ? 30.479 -12.406 -54.663 1.00 83.19 216 ILE A O 1
ATOM 1686 N N . PRO A 1 217 ? 31.029 -10.299 -55.266 1.00 81.62 217 PRO A N 1
ATOM 1687 C CA . PRO A 1 217 ? 31.442 -9.897 -53.926 1.00 81.62 217 PRO A CA 1
ATOM 1688 C C . PRO A 1 217 ? 30.212 -9.734 -53.018 1.00 81.62 217 PRO A C 1
ATOM 1690 O O . PRO A 1 217 ? 29.231 -9.092 -53.383 1.00 81.62 217 PRO A O 1
ATOM 1693 N N . LYS A 1 218 ? 30.253 -10.319 -51.815 1.00 84.81 218 LYS A N 1
ATOM 1694 C CA . LYS A 1 218 ? 29.122 -10.306 -50.859 1.00 84.81 218 LYS A CA 1
ATOM 1695 C C . LYS A 1 218 ? 29.104 -9.089 -49.926 1.00 84.81 218 LYS A C 1
ATOM 1697 O O . LYS A 1 218 ? 28.160 -8.917 -49.163 1.00 84.81 218 LYS A O 1
ATOM 1702 N N . GLY A 1 219 ? 30.142 -8.264 -49.979 1.00 84.62 219 GLY A N 1
ATOM 1703 C CA . GLY A 1 219 ? 30.304 -7.075 -49.155 1.00 84.62 219 GLY A CA 1
ATOM 1704 C C . GLY A 1 219 ? 31.733 -6.558 -49.241 1.00 84.62 219 GLY A C 1
ATOM 1705 O O . GLY A 1 219 ? 32.649 -7.305 -49.581 1.00 84.62 219 GLY A O 1
ATOM 1706 N N . VAL A 1 220 ? 31.906 -5.277 -48.938 1.00 83.50 220 VAL A N 1
ATOM 1707 C CA . VAL A 1 220 ? 33.209 -4.617 -48.849 1.00 83.50 220 VAL A CA 1
ATOM 1708 C C . VAL A 1 220 ? 33.306 -4.027 -47.453 1.00 83.50 220 VAL A C 1
ATOM 1710 O O . VAL A 1 220 ? 32.365 -3.381 -46.991 1.00 83.50 220 VAL A O 1
ATOM 1713 N N . ILE A 1 221 ? 34.422 -4.266 -46.775 1.00 84.62 221 ILE A N 1
ATOM 1714 C CA . ILE A 1 221 ? 34.710 -3.653 -45.481 1.00 84.62 221 ILE A CA 1
ATOM 1715 C C . ILE A 1 221 ? 35.679 -2.506 -45.748 1.00 84.62 221 ILE A C 1
ATOM 1717 O O . ILE A 1 221 ? 36.753 -2.720 -46.301 1.00 84.62 221 ILE A O 1
ATOM 1721 N N . LEU A 1 222 ? 35.289 -1.291 -45.371 1.00 82.19 222 LEU A N 1
ATOM 1722 C CA . LEU A 1 222 ? 36.144 -0.110 -45.455 1.00 82.19 222 LEU A CA 1
ATOM 1723 C C . LEU A 1 222 ? 36.747 0.148 -44.072 1.00 82.19 222 LEU A C 1
ATOM 1725 O O . LEU A 1 222 ? 36.010 0.376 -43.113 1.00 82.19 222 LEU A O 1
ATOM 1729 N N . THR A 1 223 ? 38.073 0.097 -43.959 1.00 81.06 223 THR A N 1
ATOM 1730 C CA . THR A 1 223 ? 38.800 0.313 -42.698 1.00 81.06 223 THR A CA 1
ATOM 1731 C C . THR A 1 223 ? 39.611 1.604 -42.754 1.00 81.06 223 THR A C 1
ATOM 1733 O O . THR A 1 223 ? 40.315 1.841 -43.733 1.00 81.06 223 THR A O 1
ATOM 1736 N N . GLY A 1 224 ? 39.563 2.418 -41.697 1.00 77.00 224 GLY A N 1
ATOM 1737 C CA . GLY A 1 224 ? 40.321 3.668 -41.599 1.00 77.00 224 GLY A CA 1
ATOM 1738 C C . GLY A 1 224 ? 40.351 4.228 -40.176 1.00 77.00 224 GLY A C 1
ATO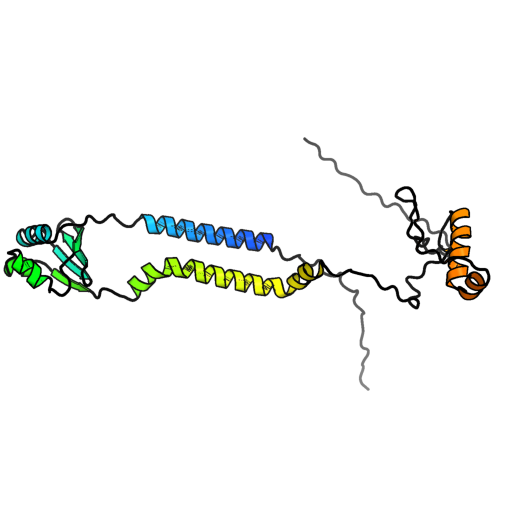M 1739 O O . GLY A 1 224 ? 39.575 3.803 -39.320 1.00 77.00 224 GLY A O 1
ATOM 1740 N N . ALA A 1 225 ? 41.263 5.172 -39.918 1.00 74.69 225 ALA A N 1
ATOM 1741 C CA . ALA A 1 225 ? 41.315 5.915 -38.658 1.00 74.69 225 ALA A CA 1
ATOM 1742 C C . ALA A 1 225 ? 40.011 6.717 -38.444 1.00 74.69 225 ALA A C 1
ATOM 1744 O O . ALA A 1 225 ? 39.395 7.139 -39.423 1.00 74.69 225 ALA A O 1
ATOM 1745 N N . PRO A 1 226 ? 39.564 6.956 -37.200 1.00 61.50 226 PRO A N 1
ATOM 1746 C CA . PRO A 1 226 ? 38.366 7.754 -36.936 1.00 61.50 226 PRO A CA 1
ATOM 1747 C C . PRO A 1 226 ? 38.511 9.160 -37.548 1.00 61.50 226 PRO A C 1
ATOM 1749 O O . PRO A 1 226 ? 39.430 9.896 -37.204 1.00 61.50 226 PRO A O 1
ATOM 1752 N N . GLY A 1 227 ? 37.631 9.505 -38.495 1.00 56.06 227 GLY A N 1
ATOM 1753 C CA . GLY A 1 227 ? 37.714 10.721 -39.322 1.00 56.06 227 GLY A CA 1
ATOM 1754 C C . GLY A 1 227 ? 38.164 10.481 -40.772 1.00 56.06 227 GLY A C 1
ATOM 1755 O O . GLY A 1 227 ? 37.933 11.332 -41.624 1.00 56.06 227 GLY A O 1
ATOM 1756 N N . ALA A 1 228 ? 38.725 9.310 -41.095 1.00 58.62 228 ALA A N 1
ATOM 1757 C CA . ALA A 1 228 ? 38.805 8.802 -42.465 1.00 58.62 228 ALA A CA 1
ATOM 1758 C C . ALA A 1 228 ? 37.436 8.208 -42.809 1.00 58.62 228 ALA A C 1
ATOM 1760 O O . ALA A 1 228 ? 37.193 7.018 -42.635 1.00 58.62 228 ALA A O 1
ATOM 1761 N N . GLU A 1 229 ? 36.499 9.085 -43.144 1.00 48.38 229 GLU A N 1
ATOM 1762 C CA . GLU A 1 229 ? 35.067 8.802 -43.178 1.00 48.38 229 GLU A CA 1
ATOM 1763 C C . GLU A 1 229 ? 34.744 7.633 -44.142 1.00 48.38 229 GLU A C 1
ATOM 1765 O O . GLU A 1 229 ? 34.858 7.794 -45.357 1.00 48.38 229 GLU A O 1
ATOM 1770 N N . PRO A 1 230 ? 34.320 6.444 -43.649 1.00 49.75 230 PRO A N 1
ATOM 1771 C CA . PRO A 1 230 ? 33.853 5.350 -44.510 1.00 49.75 230 PRO A CA 1
ATOM 1772 C C . PRO A 1 230 ? 32.482 5.664 -45.124 1.00 49.75 230 PRO A C 1
ATOM 1774 O O . PRO A 1 230 ? 32.047 5.028 -46.082 1.00 49.75 230 PRO A O 1
ATOM 1777 N N . HIS A 1 231 ? 31.777 6.643 -44.551 1.00 49.88 231 HIS A N 1
ATOM 1778 C CA . HIS A 1 231 ? 30.691 7.331 -45.226 1.00 49.88 231 HIS A CA 1
ATOM 1779 C C . HIS A 1 231 ? 31.322 8.359 -46.156 1.00 49.88 231 HIS A C 1
ATOM 1781 O O . HIS A 1 231 ? 32.041 9.234 -45.692 1.00 49.88 231 HIS A O 1
ATOM 1787 N N . LEU A 1 232 ? 31.059 8.248 -47.460 1.00 52.12 232 LEU A N 1
ATOM 1788 C CA . LEU A 1 232 ? 31.348 9.310 -48.416 1.00 52.12 232 LEU A CA 1
ATOM 1789 C C . LEU A 1 232 ? 30.615 10.576 -47.952 1.00 52.12 232 LEU A C 1
ATOM 1791 O O . LEU A 1 232 ? 29.451 10.783 -48.294 1.00 52.12 232 LEU A O 1
ATOM 1795 N N . THR A 1 233 ? 31.266 11.400 -47.144 1.00 46.12 233 THR A N 1
ATOM 1796 C CA . THR A 1 233 ? 30.718 12.683 -46.732 1.00 46.12 233 THR A CA 1
ATOM 1797 C C . THR A 1 233 ? 30.768 13.582 -47.955 1.00 46.12 233 THR A C 1
ATOM 1799 O O . THR A 1 233 ? 31.847 13.763 -48.529 1.00 46.12 233 THR A O 1
ATOM 1802 N N . PRO A 1 234 ? 29.615 14.073 -48.440 1.00 49.97 234 PRO A N 1
ATOM 1803 C CA . PRO A 1 234 ? 29.604 14.951 -49.592 1.00 49.97 234 PRO A CA 1
ATOM 1804 C C . PRO A 1 234 ? 30.425 16.185 -49.236 1.00 49.97 234 PRO A C 1
ATOM 1806 O O . PRO A 1 234 ? 30.151 16.851 -48.235 1.00 49.97 234 PRO A O 1
ATOM 1809 N N . ALA A 1 235 ? 31.440 16.488 -50.045 1.00 50.97 235 ALA A N 1
ATOM 1810 C CA . ALA A 1 235 ? 32.118 17.766 -49.950 1.00 50.97 235 ALA A CA 1
ATOM 1811 C C . ALA A 1 235 ? 31.060 18.887 -49.999 1.00 50.97 235 ALA A C 1
ATOM 1813 O O . ALA A 1 235 ? 30.120 18.799 -50.800 1.00 50.97 235 ALA A O 1
ATOM 1814 N N . PRO A 1 236 ? 31.174 19.933 -49.160 1.00 51.34 236 PRO A N 1
ATOM 1815 C CA . PRO A 1 236 ? 30.246 21.053 -49.217 1.00 51.34 236 PRO A CA 1
ATOM 1816 C C . PRO A 1 236 ? 30.216 21.615 -50.647 1.00 51.34 236 PRO A C 1
ATOM 1818 O O . PRO A 1 236 ? 31.267 21.662 -51.302 1.00 51.34 236 PRO A O 1
ATOM 1821 N N . PRO A 1 237 ? 29.042 22.029 -51.161 1.00 47.91 237 PRO A N 1
ATOM 1822 C CA . PRO A 1 237 ? 28.942 22.580 -52.505 1.00 47.91 237 PRO A CA 1
ATOM 1823 C C . PRO A 1 237 ? 29.904 23.762 -52.617 1.00 47.91 237 PRO A C 1
ATOM 1825 O O . PRO A 1 237 ? 29.768 24.750 -51.895 1.00 47.91 237 PRO A O 1
ATOM 1828 N N . ARG A 1 238 ? 30.908 23.652 -53.495 1.00 44.75 238 ARG A N 1
ATOM 1829 C CA . ARG A 1 238 ? 31.802 24.775 -53.788 1.00 44.75 238 ARG A CA 1
ATOM 1830 C C . ARG A 1 238 ? 30.959 25.878 -54.434 1.00 44.75 238 ARG A C 1
ATOM 1832 O O . ARG A 1 238 ? 30.388 25.618 -55.496 1.00 44.75 238 ARG A O 1
ATOM 1839 N N . PRO A 1 239 ? 30.862 27.081 -53.842 1.00 41.19 239 PRO A N 1
ATOM 1840 C CA . PRO A 1 239 ? 30.235 28.195 -54.529 1.00 41.19 239 PRO A CA 1
ATOM 1841 C C . PRO A 1 239 ? 31.063 28.513 -55.776 1.00 41.19 239 PRO A C 1
ATOM 1843 O O . PRO A 1 239 ? 32.285 28.663 -55.711 1.00 41.19 239 PRO A O 1
ATOM 1846 N N . ALA A 1 240 ? 30.394 28.583 -56.925 1.00 46.25 240 ALA A N 1
ATOM 1847 C CA . ALA A 1 240 ? 30.970 29.205 -58.101 1.00 46.25 240 ALA A CA 1
ATOM 1848 C C . ALA A 1 240 ? 31.192 30.683 -57.760 1.00 46.25 240 ALA A C 1
ATOM 1850 O O . ALA A 1 240 ? 30.231 31.397 -57.498 1.00 46.25 240 ALA A O 1
ATOM 1851 N N . SER A 1 241 ? 32.462 31.089 -57.711 1.00 52.94 241 SER A N 1
ATOM 1852 C CA . SER A 1 241 ? 32.922 32.482 -57.695 1.00 52.94 241 SER A CA 1
ATOM 1853 C C . SER A 1 241 ? 32.195 33.429 -56.727 1.00 52.94 241 SER A C 1
ATOM 1855 O O . SER A 1 241 ? 31.251 34.104 -57.119 1.00 52.94 241 SER A O 1
ATOM 1857 N N . SER A 1 242 ? 32.707 33.574 -55.506 1.00 37.50 242 SER A N 1
ATOM 1858 C CA . SER A 1 242 ? 32.759 34.882 -54.836 1.00 37.50 242 SER A CA 1
ATOM 1859 C C . SER A 1 242 ? 33.555 34.765 -53.544 1.00 37.50 242 SER A C 1
ATOM 1861 O O . SER A 1 242 ? 33.188 34.010 -52.642 1.00 37.50 242 SER A O 1
ATOM 1863 N N . GLU A 1 243 ? 34.632 35.540 -53.457 1.00 46.59 243 GLU A N 1
ATOM 1864 C CA . GLU A 1 243 ? 35.233 35.948 -52.194 1.00 46.59 243 GLU A CA 1
ATOM 1865 C C . GLU A 1 243 ? 34.131 36.449 -51.255 1.00 46.59 243 GLU A C 1
ATOM 1867 O O . GLU A 1 243 ? 33.349 37.334 -51.598 1.00 46.59 243 GLU A O 1
ATOM 1872 N N . THR A 1 244 ? 34.033 35.885 -50.057 1.00 34.31 244 THR A N 1
ATOM 1873 C CA . THR A 1 244 ? 33.313 36.537 -48.963 1.00 34.31 244 THR A CA 1
ATOM 1874 C C . THR A 1 244 ? 34.006 36.178 -47.663 1.00 34.31 244 THR A C 1
ATOM 1876 O O . THR A 1 244 ? 33.816 35.106 -47.089 1.00 34.31 244 THR A O 1
ATOM 1879 N N . ILE A 1 245 ? 34.845 37.115 -47.236 1.00 38.69 245 ILE A N 1
ATOM 1880 C CA . ILE A 1 245 ? 35.412 37.231 -45.897 1.00 38.69 245 ILE A CA 1
ATOM 1881 C C . ILE A 1 245 ? 34.250 37.251 -44.896 1.00 38.69 245 ILE A C 1
ATOM 1883 O O . ILE A 1 245 ? 33.325 38.052 -45.041 1.00 38.69 245 ILE A O 1
ATOM 1887 N N . ARG A 1 246 ? 34.286 36.391 -43.871 1.00 33.53 246 ARG A N 1
ATOM 1888 C CA . ARG A 1 246 ? 33.410 36.539 -42.702 1.00 33.53 246 ARG A CA 1
ATOM 1889 C C . ARG A 1 246 ? 34.201 37.060 -41.511 1.00 33.53 246 ARG A C 1
ATOM 1891 O O . ARG A 1 246 ? 35.200 36.483 -41.099 1.00 33.53 246 ARG A O 1
ATOM 1898 N N . VAL A 1 247 ? 33.688 38.183 -41.024 1.00 34.91 247 VAL A N 1
ATOM 1899 C CA . VAL A 1 247 ? 34.058 38.960 -39.845 1.00 34.91 247 VAL A CA 1
ATOM 1900 C C . VAL A 1 247 ? 34.078 38.080 -38.595 1.00 34.91 247 VAL A C 1
ATOM 1902 O O . VAL A 1 247 ? 33.149 37.310 -38.353 1.00 34.91 247 VAL A O 1
ATOM 1905 N N . ILE A 1 248 ? 35.146 38.220 -37.811 1.00 39.06 248 ILE A N 1
ATOM 1906 C CA . ILE A 1 248 ? 35.286 37.667 -36.465 1.00 39.06 248 ILE A CA 1
ATOM 1907 C C . ILE A 1 248 ? 34.733 38.733 -35.516 1.00 39.06 248 ILE A C 1
ATOM 1909 O O . ILE A 1 248 ? 35.321 39.806 -35.397 1.00 39.06 248 ILE A O 1
ATOM 1913 N N . GLU A 1 249 ? 33.595 38.471 -34.880 1.00 36.09 249 GLU A N 1
ATOM 1914 C CA . GLU A 1 249 ? 33.045 39.354 -33.850 1.00 36.09 249 GLU A CA 1
ATOM 1915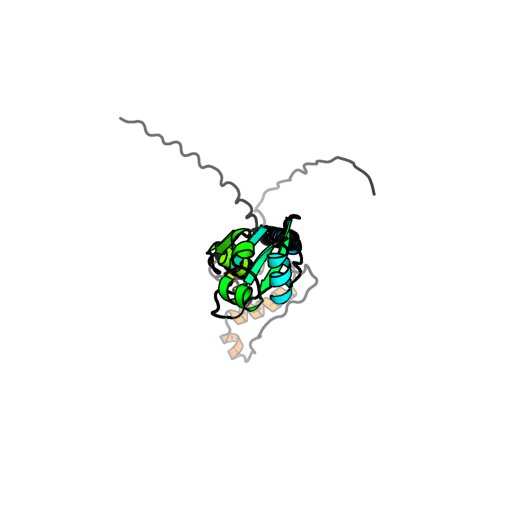 C C . GLU A 1 249 ? 33.471 38.812 -32.482 1.00 36.09 249 GLU A C 1
ATOM 1917 O O . GLU A 1 249 ? 33.102 37.708 -32.079 1.00 36.09 249 GLU A O 1
ATOM 1922 N N . GLY A 1 250 ? 34.355 39.561 -31.823 1.00 36.97 250 GLY A N 1
ATOM 1923 C CA . GLY A 1 250 ? 34.865 39.253 -30.497 1.00 36.97 250 GLY A CA 1
ATOM 1924 C C . GLY A 1 250 ? 33.888 39.665 -29.401 1.00 36.97 250 GLY A C 1
ATOM 1925 O O . GLY A 1 250 ? 33.271 40.723 -29.470 1.00 36.97 250 GLY A O 1
ATOM 1926 N N . ALA A 1 251 ? 33.816 38.850 -28.353 1.00 36.75 251 ALA A N 1
ATOM 1927 C CA . ALA A 1 251 ? 33.319 39.258 -27.046 1.00 36.75 251 ALA A CA 1
ATOM 1928 C C . ALA A 1 251 ? 33.956 38.373 -25.959 1.00 36.75 251 ALA A C 1
ATOM 1930 O O . ALA A 1 251 ? 33.535 37.245 -25.722 1.00 36.75 251 ALA A O 1
ATOM 1931 N N . GLY A 1 252 ? 34.995 38.893 -25.307 1.00 37.75 252 GLY A N 1
ATOM 1932 C CA . GLY A 1 252 ? 35.162 38.730 -23.856 1.00 37.75 252 GLY A CA 1
ATOM 1933 C C . GLY A 1 252 ? 34.747 40.045 -23.171 1.00 37.75 252 GLY A C 1
ATOM 1934 O O . GLY A 1 252 ? 34.382 40.973 -23.899 1.00 37.75 252 GLY A O 1
ATOM 1935 N N . PRO A 1 253 ? 34.861 40.216 -21.836 1.00 53.16 253 PRO A N 1
ATOM 1936 C CA . PRO A 1 253 ? 35.412 39.300 -20.823 1.00 53.16 253 PRO A CA 1
ATOM 1937 C C . PRO A 1 253 ? 34.575 39.203 -19.512 1.00 53.16 253 PRO A C 1
ATOM 1939 O O . PRO A 1 253 ? 33.663 39.992 -19.297 1.00 53.16 253 PRO A O 1
ATOM 1942 N N . ALA A 1 254 ? 34.934 38.269 -18.614 1.00 38.84 254 ALA A N 1
ATOM 1943 C CA . ALA A 1 254 ? 34.886 38.361 -17.131 1.00 38.84 254 ALA A CA 1
ATOM 1944 C C . ALA A 1 254 ? 35.252 36.971 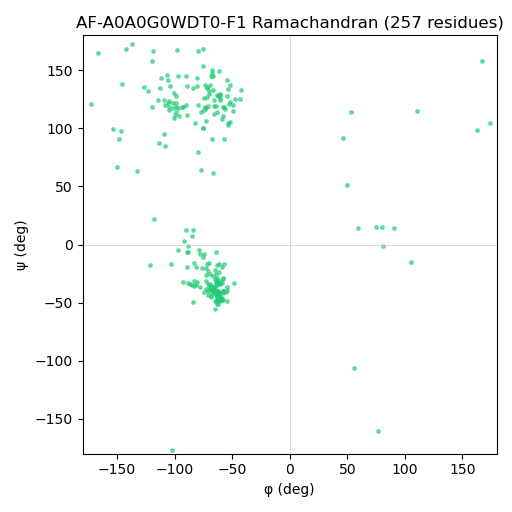-16.554 1.00 38.84 254 ALA A C 1
ATOM 1946 O O . ALA A 1 254 ? 34.546 36.004 -16.806 1.00 38.84 254 ALA A O 1
ATOM 1947 N N . SER A 1 255 ? 36.455 36.736 -16.017 1.00 41.97 255 SER A N 1
ATOM 1948 C CA . SER A 1 255 ? 36.921 37.058 -14.652 1.00 41.97 255 SER A CA 1
ATOM 1949 C C . SER A 1 255 ? 36.011 36.521 -13.537 1.00 41.97 255 SER A C 1
ATOM 1951 O O . SER A 1 255 ? 34.888 36.992 -13.384 1.00 41.97 255 SER A O 1
ATOM 1953 N N . GLY A 1 256 ? 36.520 35.580 -12.731 1.00 36.09 256 GLY A N 1
ATOM 1954 C CA . GLY A 1 256 ? 35.857 35.107 -11.511 1.00 36.09 256 GLY A CA 1
ATOM 1955 C C . GLY A 1 256 ? 36.408 33.777 -10.997 1.00 36.09 256 GLY A C 1
ATOM 1956 O O . GLY A 1 256 ? 36.067 32.724 -11.508 1.00 36.09 256 GLY A O 1
ATOM 1957 N N . ASN A 1 257 ? 37.290 33.871 -10.012 1.00 40.94 257 ASN A N 1
ATOM 1958 C CA . ASN A 1 257 ? 38.128 32.847 -9.389 1.00 40.94 257 ASN A CA 1
ATOM 1959 C C . ASN A 1 257 ? 37.374 31.884 -8.430 1.00 40.94 257 ASN A C 1
ATOM 1961 O O . ASN A 1 257 ? 36.305 32.232 -7.936 1.00 40.94 257 ASN A O 1
ATOM 1965 N N . GLN A 1 258 ? 38.080 30.802 -8.064 1.00 38.69 258 GLN A N 1
ATOM 1966 C CA . GLN A 1 258 ? 38.053 30.018 -6.809 1.00 38.69 258 GLN A CA 1
ATOM 1967 C C . GLN A 1 258 ? 37.485 28.583 -6.844 1.00 38.69 258 GLN A C 1
ATOM 1969 O O . GLN A 1 258 ? 36.313 28.359 -7.126 1.00 38.69 258 GLN A O 1
ATOM 1974 N N . THR A 1 259 ? 38.426 27.660 -6.572 1.00 44.94 259 THR A N 1
ATOM 1975 C CA . THR A 1 259 ? 38.387 26.477 -5.676 1.00 44.94 259 THR A CA 1
ATOM 1976 C C . THR A 1 259 ? 37.043 25.899 -5.265 1.00 44.94 259 THR A C 1
ATOM 1978 O O . THR A 1 259 ? 36.247 26.648 -4.660 1.00 44.94 259 THR A O 1
#

Sequence (259 aa):
MNLNFLNKKTSPNKGKKGKNGSNLSGSIAGTMFIFMLITAVYLAVSDNAPVMSEIPISDLAKSVSMGEVKKILVEGEKLTITYQNDEIKKSKKETGSALSQTLFNYGVTKEALAKTEIEIKDESGFVFVIFNILPFLLPIVFILLFFWYISRQVRGAGMQALSFGQSKARITDPNDKNNRVTFKDVAGCKEAKEELKEIVDFLKSPKKFLDIGARIPKGVILTGAPGAEPHLTPAPPRPASSETIRVIEGAGPASGNQT

pLDDT: mean 72.79, std 17.12, range [32.0, 94.38]